Protein AF-A0A6S6SF34-F1 (afdb_monomer)

pLDDT: mean 93.4, std 6.19, range [53.84, 98.62]

Radius of gyration: 18.93 Å; Cα contacts (8 Å, |Δi|>4): 576; chains: 1; bounding box: 46×39×53 Å

Sequence (295 aa):
MIDFKTVIKAVGTGPKGNRNLSKDEVEFAMKSIMNRELSDAQIGAFLQGWRLSGESHEELKYAYEYVISRIKYSDINENSIFCGYAYDGKIRNPYLLVLASKYLKDIKISLSIDDLVPAKNGVTTKMIPKEALTNTILNDRSDFLNKVSTLAPIRRELIVRTAFNTIEKLFNPSKSKYGVVGFTHGAYKEFYTSLRVSAGFDRLVVVKGGDEGSPDISKSCKLFILDEEKDFDIVLDIKDFGIESISTRESKTKEEIISLMTNNNIDEKLIKLNASLLLIASKKYDDIKEAYNSL

Foldseek 3Di:
DDDLVVLLQQQQVDAVRHDADDLVSLLVLLVCQLVVVDDLVSVLSNQVSCVRNPPDLVSLQSNLLSQLVQFDADAADQQEEEFFDFQQADFQAAPLLLQLQQVDDRYAYEYEFAHHQDANNHQGPVNADPLSRDRYHYDYCCVGRVSVRVCRVSRVVSNDDGSCRVSRSLNDNRLHQFYEFFAEDDDCPVSVLSCCVSSNHQKYKYWYPAAPRGRQRQAFTKIWIRHPVDTDIDGDHCVVLVDDHSRDPDGDDNVVNNCCSNVVPDDVLSSLLSNLVRCCRSVVDVDSVVSSVVD

Organism: NCBI:txid352960

Mean predicted aligned error: 3.91 Å

Structure (mmCIF, N/CA/C/O backbone):
data_AF-A0A6S6SF34-F1
#
_entry.id   AF-A0A6S6SF34-F1
#
loop_
_atom_site.group_PDB
_atom_site.id
_atom_site.type_symbol
_atom_site.label_atom_id
_atom_site.label_alt_id
_atom_site.label_comp_id
_atom_site.label_asym_id
_atom_site.label_entity_id
_atom_site.label_seq_id
_atom_site.pdbx_PDB_ins_code
_atom_site.Cartn_x
_atom_site.Cartn_y
_atom_site.Cartn_z
_atom_site.occupancy
_atom_site.B_iso_or_equiv
_atom_site.auth_seq_id
_atom_site.auth_comp_id
_atom_site.auth_asym_id
_atom_site.auth_atom_id
_atom_site.pdbx_PDB_model_num
ATOM 1 N N . MET A 1 1 ? 13.444 -13.904 -29.271 1.00 75.19 1 MET A N 1
ATOM 2 C CA . MET A 1 1 ? 13.795 -13.659 -27.856 1.00 75.19 1 MET A CA 1
ATOM 3 C C . MET A 1 1 ? 13.533 -12.188 -27.584 1.00 75.19 1 MET A C 1
ATOM 5 O O . MET A 1 1 ? 13.917 -11.385 -28.425 1.00 75.19 1 MET A O 1
ATOM 9 N N . ILE A 1 2 ? 12.817 -11.848 -26.510 1.00 88.44 2 ILE A N 1
ATOM 10 C CA . ILE A 1 2 ? 12.531 -10.447 -26.160 1.00 88.44 2 ILE A CA 1
ATOM 11 C C . ILE A 1 2 ? 13.844 -9.786 -25.712 1.00 88.44 2 ILE A C 1
ATOM 13 O O . ILE A 1 2 ? 14.585 -10.375 -24.929 1.00 88.44 2 ILE A O 1
ATOM 17 N N . ASP A 1 3 ? 14.146 -8.596 -26.236 1.00 92.56 3 ASP A N 1
ATOM 18 C CA . ASP A 1 3 ? 15.331 -7.803 -25.882 1.00 92.56 3 ASP A CA 1
ATOM 19 C C . ASP A 1 3 ? 14.921 -6.586 -25.046 1.00 92.56 3 ASP A C 1
ATOM 21 O O . ASP A 1 3 ? 14.022 -5.832 -25.426 1.00 92.56 3 ASP A O 1
ATOM 25 N N . PHE A 1 4 ? 15.605 -6.340 -23.928 1.00 96.19 4 PHE A N 1
ATOM 26 C CA . PHE A 1 4 ? 15.232 -5.269 -23.004 1.00 96.19 4 PHE A CA 1
ATOM 27 C C . PHE A 1 4 ? 15.338 -3.875 -23.640 1.00 96.19 4 PHE A C 1
ATOM 29 O O . PHE A 1 4 ? 14.565 -2.981 -23.298 1.00 96.19 4 PHE A O 1
ATOM 36 N N . LYS A 1 5 ? 16.222 -3.670 -24.631 1.00 95.81 5 LYS A N 1
ATOM 37 C CA . LYS A 1 5 ? 16.283 -2.384 -25.352 1.00 95.81 5 LYS A CA 1
ATOM 38 C C . LYS A 1 5 ? 15.008 -2.120 -26.154 1.00 95.81 5 LYS A C 1
ATOM 40 O O . LYS A 1 5 ? 14.568 -0.974 -26.229 1.00 95.81 5 LYS A O 1
ATOM 45 N N . THR A 1 6 ? 14.392 -3.160 -26.721 1.00 96.00 6 THR A N 1
ATOM 46 C CA . THR A 1 6 ? 13.108 -3.029 -27.431 1.00 96.00 6 THR A CA 1
ATOM 47 C C . THR A 1 6 ? 11.964 -2.676 -26.481 1.00 96.00 6 THR A C 1
ATOM 49 O O . THR A 1 6 ? 11.128 -1.843 -26.829 1.00 96.00 6 THR A O 1
ATOM 52 N N . VAL A 1 7 ? 11.999 -3.207 -25.256 1.00 97.31 7 VAL A N 1
ATOM 53 C CA . VAL A 1 7 ? 11.041 -2.890 -24.188 1.00 97.31 7 VAL A CA 1
ATOM 54 C C . VAL A 1 7 ? 11.205 -1.445 -23.700 1.00 97.31 7 VAL A C 1
ATOM 56 O O . VAL A 1 7 ? 10.219 -0.719 -23.617 1.00 97.31 7 VAL A O 1
ATOM 59 N N . ILE A 1 8 ? 12.439 -0.968 -23.474 1.00 97.12 8 ILE A N 1
ATOM 60 C CA . ILE A 1 8 ? 12.693 0.456 -23.168 1.00 97.12 8 ILE A CA 1
ATOM 61 C C . ILE A 1 8 ? 12.172 1.345 -24.301 1.00 97.12 8 ILE A C 1
ATOM 63 O O . ILE A 1 8 ? 11.502 2.342 -24.042 1.00 97.12 8 ILE A O 1
ATOM 67 N N . LYS A 1 9 ? 12.451 0.995 -25.563 1.00 96.62 9 LYS A N 1
ATOM 68 C CA . LYS A 1 9 ? 12.007 1.782 -26.720 1.00 96.62 9 LYS A CA 1
ATOM 69 C C . LYS A 1 9 ? 10.480 1.883 -26.788 1.00 96.62 9 LYS A C 1
ATOM 71 O O . LYS A 1 9 ? 9.973 2.945 -27.136 1.00 96.62 9 LYS A O 1
ATOM 76 N N . ALA A 1 10 ? 9.753 0.828 -26.424 1.00 97.19 10 ALA A N 1
ATOM 77 C CA . ALA A 1 10 ? 8.291 0.830 -26.432 1.00 97.19 10 ALA A CA 1
ATOM 78 C C . ALA A 1 10 ? 7.679 1.889 -25.499 1.00 97.19 10 ALA A C 1
ATOM 80 O O . ALA A 1 10 ? 6.636 2.440 -25.830 1.00 97.19 10 ALA A O 1
ATOM 81 N N . VAL A 1 11 ? 8.341 2.221 -24.387 1.00 96.88 11 VAL A N 1
ATOM 82 C CA . VAL A 1 11 ? 7.826 3.181 -23.392 1.00 96.88 11 VAL A CA 1
ATOM 83 C C . VAL A 1 11 ? 8.587 4.513 -23.350 1.00 96.88 11 VAL A C 1
ATOM 85 O O . VAL A 1 11 ? 8.097 5.502 -22.812 1.00 96.88 11 VAL A O 1
ATOM 88 N N . GLY A 1 12 ? 9.794 4.561 -23.917 1.00 94.75 12 GLY A N 1
ATOM 89 C CA . GLY A 1 12 ? 10.718 5.695 -23.831 1.00 94.75 12 GLY A CA 1
ATOM 90 C C . GLY A 1 12 ? 10.921 6.483 -25.128 1.00 94.75 12 GLY A C 1
ATOM 91 O O . GLY A 1 12 ? 11.812 7.325 -25.174 1.00 94.75 12 GLY A O 1
ATOM 92 N N . THR A 1 13 ? 10.150 6.222 -26.191 1.00 94.00 13 THR A N 1
ATOM 93 C CA . THR A 1 13 ? 10.298 6.932 -27.484 1.00 94.00 13 THR A CA 1
ATOM 94 C C . THR A 1 13 ? 9.603 8.303 -27.488 1.00 94.00 13 THR A C 1
ATOM 96 O O . THR A 1 13 ? 9.983 9.192 -28.248 1.00 94.00 13 THR A O 1
ATOM 99 N N . GLY A 1 14 ? 8.601 8.498 -26.630 1.00 92.75 14 GLY A N 1
ATOM 100 C CA . GLY A 1 14 ? 7.804 9.720 -26.517 1.00 92.75 14 GLY A CA 1
ATOM 101 C C . GLY A 1 14 ? 6.377 9.555 -27.056 1.00 92.75 14 GLY A C 1
ATOM 102 O O . GLY A 1 14 ? 6.050 8.520 -27.634 1.00 92.75 14 GLY A O 1
ATOM 103 N N . PRO A 1 15 ? 5.503 10.571 -26.917 1.00 90.62 15 PRO A N 1
ATOM 104 C CA . PRO A 1 15 ? 4.051 10.407 -27.073 1.00 90.62 15 PRO A CA 1
ATOM 105 C C . PRO A 1 15 ? 3.576 9.805 -28.403 1.00 90.62 15 PRO A C 1
ATOM 107 O O . PRO A 1 15 ? 2.564 9.120 -28.432 1.00 90.62 15 PRO A O 1
ATOM 110 N N . LYS A 1 16 ? 4.297 10.044 -29.508 1.00 91.62 16 LYS A N 1
ATOM 111 C CA . LYS A 1 16 ? 3.944 9.508 -30.838 1.00 91.62 16 LYS A CA 1
ATOM 112 C C . LYS A 1 16 ? 4.463 8.091 -31.103 1.00 91.62 16 LYS A C 1
ATOM 114 O O . LYS A 1 16 ? 3.998 7.456 -32.041 1.00 91.62 16 LYS A O 1
ATOM 119 N N . GLY A 1 17 ? 5.469 7.643 -30.354 1.00 93.06 17 GLY A N 1
ATOM 120 C CA . GLY A 1 17 ? 6.137 6.355 -30.569 1.00 93.06 17 GLY A CA 1
ATOM 121 C C . GLY A 1 17 ? 5.961 5.364 -29.423 1.00 93.06 17 GLY A C 1
ATOM 122 O O . GLY A 1 17 ? 6.311 4.197 -29.583 1.00 93.06 17 GLY A O 1
ATOM 123 N N . ASN A 1 18 ? 5.440 5.819 -28.284 1.00 96.25 18 ASN A N 1
ATOM 124 C CA . ASN A 1 18 ? 5.121 4.955 -27.165 1.00 96.25 18 ASN A CA 1
ATOM 125 C C . ASN A 1 18 ? 3.966 4.014 -27.522 1.00 96.25 18 ASN A C 1
ATOM 127 O O . ASN A 1 18 ? 3.033 4.392 -28.231 1.00 96.25 18 ASN A O 1
ATOM 131 N N . ARG A 1 19 ? 4.028 2.794 -26.999 1.00 96.50 19 ARG A N 1
ATOM 132 C CA . ARG A 1 19 ? 2.962 1.796 -27.088 1.00 96.50 19 ARG A CA 1
ATOM 133 C C . ARG A 1 19 ? 2.870 1.012 -25.787 1.00 96.50 19 ARG A C 1
ATOM 135 O O . ARG A 1 19 ? 3.861 0.897 -25.069 1.00 96.50 19 ARG A O 1
ATOM 142 N N . ASN A 1 20 ? 1.717 0.395 -25.563 1.00 97.06 20 ASN A N 1
ATOM 143 C CA . ASN A 1 20 ? 1.556 -0.551 -24.469 1.00 97.06 20 ASN A CA 1
ATOM 144 C C . ASN A 1 20 ? 2.420 -1.798 -24.713 1.00 97.06 20 ASN A C 1
ATOM 146 O O . ASN A 1 20 ? 2.646 -2.236 -25.852 1.00 97.06 20 ASN A O 1
ATOM 150 N N . LEU A 1 21 ? 2.905 -2.358 -23.617 1.00 98.06 21 LEU A N 1
ATOM 151 C CA . LEU A 1 21 ? 3.618 -3.618 -23.549 1.00 98.06 21 LEU A CA 1
ATOM 152 C C . LEU A 1 21 ? 2.623 -4.781 -23.537 1.00 98.06 21 LEU A C 1
ATOM 154 O O . LEU A 1 21 ? 1.564 -4.725 -22.913 1.00 98.06 21 LEU A O 1
ATOM 158 N N . SER A 1 22 ? 2.988 -5.863 -24.213 1.00 97.88 22 SER A N 1
ATOM 159 C CA . SER A 1 22 ? 2.301 -7.148 -24.066 1.00 97.88 22 SER A CA 1
ATOM 160 C C . SER A 1 22 ? 2.586 -7.777 -22.696 1.00 97.88 22 SER A C 1
ATOM 162 O O . SER A 1 22 ? 3.560 -7.422 -22.028 1.00 97.88 22 SER A O 1
ATOM 164 N N . LYS A 1 23 ? 1.779 -8.767 -22.294 1.00 97.69 23 LYS A N 1
ATOM 165 C CA . LYS A 1 23 ? 2.009 -9.536 -21.060 1.00 97.69 23 LYS A CA 1
ATOM 166 C C . LYS A 1 23 ? 3.436 -10.092 -20.983 1.00 97.69 23 LYS A C 1
ATOM 168 O O . LYS A 1 23 ? 4.116 -9.860 -19.989 1.00 97.69 23 LYS A O 1
ATOM 173 N N . ASP A 1 24 ? 3.912 -10.735 -22.049 1.00 98.25 24 ASP A N 1
ATOM 174 C CA . ASP A 1 24 ? 5.256 -11.325 -22.095 1.00 98.25 24 ASP A CA 1
ATOM 175 C C . ASP A 1 24 ? 6.363 -10.271 -21.936 1.00 98.25 24 ASP A C 1
ATOM 177 O O . ASP A 1 24 ? 7.374 -10.525 -21.281 1.00 98.25 24 ASP A O 1
ATOM 181 N N . GLU A 1 25 ? 6.179 -9.070 -22.495 1.00 98.44 25 GLU A N 1
ATOM 182 C CA . GLU A 1 25 ? 7.127 -7.961 -22.338 1.00 98.44 25 GLU A CA 1
ATOM 183 C C . GLU A 1 25 ? 7.144 -7.414 -20.909 1.00 98.44 25 GLU A C 1
ATOM 185 O O . GLU A 1 25 ? 8.222 -7.138 -20.381 1.00 98.44 25 GLU A O 1
ATOM 190 N N . VAL A 1 26 ? 5.978 -7.288 -20.265 1.00 98.38 26 VAL A N 1
ATOM 191 C CA . VAL A 1 26 ? 5.879 -6.861 -18.862 1.00 98.38 26 VAL A CA 1
ATOM 192 C C . VAL A 1 26 ? 6.519 -7.894 -17.936 1.00 98.38 26 VAL A C 1
ATOM 194 O O . VAL A 1 26 ? 7.332 -7.532 -17.084 1.00 98.38 26 VAL A O 1
ATOM 197 N N . GLU A 1 27 ? 6.204 -9.179 -18.108 1.00 98.12 27 GLU A N 1
ATOM 198 C CA . GLU A 1 27 ? 6.781 -10.257 -17.300 1.00 98.12 27 GLU A CA 1
ATOM 199 C C . GLU A 1 27 ? 8.298 -10.356 -17.492 1.00 98.12 27 GLU A C 1
ATOM 201 O O . GLU A 1 27 ? 9.042 -10.476 -16.513 1.00 98.12 27 GLU A O 1
ATOM 206 N N . PHE A 1 28 ? 8.773 -10.239 -18.736 1.00 98.31 28 PHE A N 1
ATOM 207 C CA . PHE A 1 28 ? 10.199 -10.161 -19.041 1.00 98.31 28 PHE A CA 1
ATOM 208 C C . PHE A 1 28 ? 10.850 -8.958 -18.351 1.00 98.31 28 PHE A C 1
ATOM 210 O O . PHE A 1 28 ? 11.891 -9.109 -17.707 1.00 98.31 28 PHE A O 1
ATOM 217 N N . ALA A 1 29 ? 10.216 -7.782 -18.405 1.00 98.19 29 ALA A N 1
ATOM 218 C CA . ALA A 1 29 ? 10.752 -6.589 -17.772 1.00 98.19 29 ALA A CA 1
ATOM 219 C C . ALA A 1 29 ? 10.845 -6.733 -16.249 1.00 98.19 29 ALA A C 1
ATOM 221 O O . ALA A 1 29 ? 11.900 -6.481 -15.663 1.00 98.19 29 ALA A O 1
ATOM 222 N N . MET A 1 30 ? 9.768 -7.192 -15.607 1.00 98.19 30 MET A N 1
ATOM 223 C CA . MET A 1 30 ? 9.740 -7.422 -14.163 1.00 98.19 30 MET A CA 1
ATOM 224 C C . MET A 1 30 ? 10.775 -8.465 -13.749 1.00 98.19 30 MET A C 1
ATOM 226 O O . MET A 1 30 ? 11.491 -8.250 -12.771 1.00 98.19 30 MET A O 1
ATOM 230 N N . LYS A 1 31 ? 10.919 -9.559 -14.509 1.00 97.81 31 LYS A N 1
ATOM 231 C CA . LYS A 1 31 ? 11.951 -10.575 -14.275 1.00 97.81 31 LYS A CA 1
ATOM 232 C C . LYS A 1 31 ? 13.347 -9.968 -14.259 1.00 97.81 31 LYS A C 1
ATOM 234 O O . LYS A 1 31 ? 14.047 -10.119 -13.257 1.00 97.81 31 LYS A O 1
ATOM 239 N N . SER A 1 32 ? 13.736 -9.288 -15.334 1.00 97.94 32 SER A N 1
ATOM 240 C CA . SER A 1 32 ? 15.100 -8.785 -15.489 1.00 97.94 32 SER A CA 1
ATOM 241 C C . SER A 1 32 ? 15.428 -7.665 -14.503 1.00 97.94 32 SER A C 1
ATOM 243 O O . SER A 1 32 ? 16.541 -7.620 -13.978 1.00 97.94 32 SER A O 1
ATOM 245 N N . ILE A 1 33 ? 14.449 -6.819 -14.160 1.00 97.75 33 ILE A N 1
ATOM 246 C CA . ILE A 1 33 ? 14.601 -5.791 -13.121 1.00 97.75 33 ILE A CA 1
ATOM 247 C C . ILE A 1 33 ? 14.762 -6.437 -11.738 1.00 97.75 33 ILE A C 1
ATOM 249 O O . ILE A 1 33 ? 15.741 -6.164 -11.045 1.00 97.75 33 ILE A O 1
ATOM 253 N N . MET A 1 34 ? 13.842 -7.323 -11.336 1.00 97.00 34 MET A N 1
ATOM 254 C CA . MET A 1 34 ? 13.862 -7.978 -10.018 1.00 97.00 34 MET A CA 1
ATOM 255 C C . MET A 1 34 ? 15.093 -8.869 -9.809 1.00 97.00 34 MET A C 1
ATOM 257 O O . MET A 1 34 ? 15.539 -9.049 -8.679 1.00 97.00 34 MET A O 1
ATOM 261 N N . ASN A 1 35 ? 15.635 -9.452 -10.878 1.00 96.12 35 ASN A N 1
ATOM 262 C CA . ASN A 1 35 ? 16.848 -10.265 -10.825 1.00 96.12 35 ASN A CA 1
ATOM 263 C C . ASN A 1 35 ? 18.144 -9.443 -10.934 1.00 96.12 35 ASN A C 1
ATOM 265 O O . ASN A 1 35 ? 19.216 -10.036 -10.859 1.00 96.12 35 ASN A O 1
ATOM 269 N N . ARG A 1 36 ? 18.063 -8.113 -11.105 1.00 94.44 36 ARG A N 1
ATOM 270 C CA . ARG A 1 36 ? 19.223 -7.226 -11.318 1.00 94.44 36 ARG A CA 1
ATOM 271 C C . ARG A 1 36 ? 20.096 -7.657 -12.508 1.00 94.44 36 ARG A C 1
ATOM 273 O O . ARG A 1 36 ? 21.315 -7.552 -12.467 1.00 94.44 36 ARG A O 1
ATOM 280 N N . GLU A 1 37 ? 19.461 -8.108 -13.589 1.00 96.06 37 GLU A N 1
ATOM 281 C CA . GLU A 1 37 ? 20.129 -8.545 -14.831 1.00 96.06 37 GLU A CA 1
ATOM 282 C C . GLU A 1 37 ? 20.537 -7.367 -15.741 1.00 96.06 37 GLU A C 1
ATOM 284 O O . GLU A 1 37 ? 21.105 -7.563 -16.813 1.00 96.06 37 GLU A O 1
ATOM 289 N N . LEU A 1 38 ? 20.212 -6.136 -15.340 1.00 96.75 38 LEU A N 1
ATOM 290 C CA . LEU A 1 38 ? 20.298 -4.919 -16.146 1.00 96.75 38 LEU A CA 1
ATOM 291 C C . LEU A 1 38 ? 21.128 -3.862 -15.423 1.00 96.75 38 LEU A C 1
ATOM 293 O O . LEU A 1 38 ? 21.205 -3.866 -14.194 1.00 96.75 38 LEU A O 1
ATOM 297 N N . SER A 1 39 ? 21.684 -2.910 -16.175 1.00 96.62 39 SER A N 1
ATOM 298 C CA . SER A 1 39 ? 22.324 -1.750 -15.556 1.00 96.62 39 SER A CA 1
ATOM 299 C C . SER A 1 39 ? 21.295 -0.826 -14.903 1.00 96.62 39 SER A C 1
ATOM 301 O O . SER A 1 39 ? 20.152 -0.713 -15.357 1.00 96.62 39 SER A O 1
ATOM 303 N N . ASP A 1 40 ? 21.720 -0.094 -13.876 1.00 96.69 40 ASP A N 1
ATOM 304 C CA . ASP A 1 40 ? 20.863 0.863 -13.168 1.00 96.69 40 ASP A CA 1
ATOM 305 C C . ASP A 1 40 ? 20.320 1.945 -14.118 1.00 96.69 40 ASP A C 1
ATOM 307 O O . ASP A 1 40 ? 19.159 2.339 -14.014 1.00 96.69 40 ASP A O 1
ATOM 311 N N . ALA A 1 41 ? 21.103 2.327 -15.136 1.00 96.62 41 ALA A N 1
ATOM 312 C CA . ALA A 1 41 ? 20.665 3.223 -16.205 1.00 96.62 41 ALA A CA 1
ATOM 313 C C . ALA A 1 41 ? 19.504 2.640 -17.033 1.00 96.62 41 ALA A C 1
ATOM 315 O O . ALA A 1 41 ? 18.556 3.356 -17.351 1.00 96.62 41 ALA A O 1
ATOM 316 N N . GLN A 1 42 ? 19.538 1.345 -17.368 1.00 97.62 42 GLN A N 1
ATOM 317 C CA . GLN A 1 42 ? 18.451 0.686 -18.101 1.00 97.62 42 GLN A CA 1
ATOM 318 C C . GLN A 1 42 ? 17.192 0.539 -17.245 1.00 97.62 42 GLN A C 1
ATOM 320 O O . GLN A 1 42 ? 16.091 0.780 -17.740 1.00 97.62 42 GLN A O 1
ATOM 325 N N . ILE A 1 43 ? 17.349 0.177 -15.968 1.00 97.81 43 ILE A N 1
ATOM 326 C CA . ILE A 1 43 ? 16.234 0.071 -15.018 1.00 97.81 43 ILE A CA 1
ATOM 327 C C . ILE A 1 43 ? 15.578 1.443 -14.844 1.00 97.81 43 ILE A C 1
ATOM 329 O O . ILE A 1 43 ? 14.363 1.566 -14.992 1.00 97.81 43 ILE A O 1
ATOM 333 N N . GLY A 1 44 ? 16.374 2.485 -14.592 1.00 96.19 44 GLY A N 1
ATOM 334 C CA . GLY A 1 44 ? 15.888 3.855 -14.462 1.00 96.19 44 GLY A CA 1
ATOM 335 C C . GLY A 1 44 ? 15.177 4.350 -15.723 1.00 96.19 44 GLY A C 1
ATOM 336 O O . GLY A 1 44 ? 14.061 4.862 -15.629 1.00 96.19 44 GLY A O 1
ATOM 337 N N . ALA A 1 45 ? 15.771 4.128 -16.902 1.00 97.00 45 ALA A N 1
ATOM 338 C CA . ALA A 1 45 ? 15.177 4.502 -18.184 1.00 97.00 45 ALA A CA 1
ATOM 339 C C . ALA A 1 45 ? 13.829 3.810 -18.425 1.00 97.00 45 ALA A C 1
ATOM 341 O O . ALA A 1 45 ? 12.871 4.466 -18.829 1.00 97.00 45 ALA A O 1
ATOM 342 N N . PHE A 1 46 ? 13.729 2.507 -18.140 1.00 98.06 46 PHE A N 1
ATOM 343 C CA . PHE A 1 46 ? 12.471 1.777 -18.270 1.00 98.06 46 PHE A CA 1
ATOM 344 C C . PHE A 1 46 ? 11.411 2.292 -17.294 1.00 98.06 46 PHE A C 1
ATOM 346 O O . PHE A 1 46 ? 10.307 2.620 -17.716 1.00 98.06 46 PHE A O 1
ATOM 353 N N . LEU A 1 47 ? 11.736 2.397 -16.001 1.00 96.69 47 LEU A N 1
ATOM 354 C CA . LEU A 1 47 ? 10.766 2.790 -14.976 1.00 96.69 47 LEU A CA 1
ATOM 355 C C . LEU A 1 47 ? 10.211 4.200 -15.210 1.00 96.69 47 LEU A C 1
ATOM 357 O O . LEU A 1 47 ? 9.018 4.423 -15.013 1.00 96.69 47 LEU A O 1
ATOM 361 N N . GLN A 1 48 ? 11.057 5.138 -15.645 1.00 95.38 48 GLN A N 1
ATOM 362 C CA . GLN A 1 48 ? 10.621 6.494 -15.981 1.00 95.38 48 GLN A CA 1
ATOM 363 C C . GLN A 1 48 ? 9.890 6.554 -17.319 1.00 95.38 48 GLN A C 1
ATOM 365 O O . GLN A 1 48 ? 8.845 7.194 -17.402 1.00 95.38 48 GLN A O 1
ATOM 370 N N . GLY A 1 49 ? 10.390 5.864 -18.347 1.00 96.31 49 GLY A N 1
ATOM 371 C CA . GLY A 1 49 ? 9.720 5.782 -19.643 1.00 96.31 49 GLY A CA 1
ATOM 372 C C . GLY A 1 49 ? 8.307 5.223 -19.501 1.00 96.31 49 GLY A C 1
ATOM 373 O O . GLY A 1 49 ? 7.349 5.860 -19.926 1.00 96.31 49 GLY A O 1
ATOM 374 N N . TRP A 1 50 ? 8.160 4.096 -18.803 1.00 96.75 50 TRP A N 1
ATOM 375 C CA . TRP A 1 50 ? 6.866 3.460 -18.561 1.00 96.75 50 TRP A CA 1
ATOM 376 C C . TRP A 1 50 ? 5.917 4.384 -17.797 1.00 96.75 50 TRP A C 1
ATOM 378 O O . TRP A 1 50 ? 4.795 4.626 -18.245 1.00 96.75 50 TRP A O 1
ATOM 388 N N . ARG A 1 51 ? 6.407 5.036 -16.737 1.00 93.69 51 ARG A N 1
ATOM 389 C CA . ARG A 1 51 ? 5.622 6.011 -15.975 1.00 93.69 51 ARG A CA 1
ATOM 390 C C . ARG A 1 51 ? 5.121 7.185 -16.815 1.00 93.69 51 ARG A C 1
ATOM 392 O O . ARG A 1 51 ? 3.964 7.581 -16.695 1.00 93.69 51 ARG A O 1
ATOM 399 N N . LEU A 1 52 ? 5.994 7.762 -17.637 1.00 93.62 52 LEU A N 1
ATOM 400 C CA . LEU A 1 52 ? 5.673 8.915 -18.480 1.00 93.62 52 LEU A CA 1
ATOM 401 C C . LEU A 1 52 ? 4.826 8.534 -19.696 1.00 93.62 52 LEU A C 1
ATOM 403 O O . LEU A 1 52 ? 4.071 9.368 -20.190 1.00 93.62 52 LEU A O 1
ATOM 407 N N . SER A 1 53 ? 4.927 7.288 -20.164 1.00 93.81 53 SER A N 1
ATOM 408 C CA . SER A 1 53 ? 4.066 6.755 -21.221 1.00 93.81 53 SER A CA 1
ATOM 409 C C . SER A 1 53 ? 2.606 6.619 -20.786 1.00 93.81 53 SER A C 1
ATOM 411 O O . SER A 1 53 ? 1.721 6.719 -21.631 1.00 93.81 53 SER A O 1
ATOM 413 N N . GLY A 1 54 ? 2.368 6.486 -19.476 1.00 91.50 54 GLY A N 1
ATOM 414 C CA . GLY A 1 54 ? 1.058 6.234 -18.891 1.00 91.50 54 GLY A CA 1
ATOM 415 C C . GLY A 1 54 ? 0.772 4.740 -18.856 1.00 91.50 54 GLY A C 1
ATOM 416 O O . GLY A 1 54 ? 0.232 4.195 -19.812 1.00 91.50 54 GLY A O 1
ATOM 417 N N . GLU A 1 55 ? 1.132 4.088 -17.748 1.00 92.31 55 GLU A N 1
ATOM 418 C CA . GLU A 1 55 ? 0.922 2.649 -17.586 1.00 92.31 55 GLU A CA 1
ATOM 419 C C . GLU A 1 55 ? -0.571 2.299 -17.713 1.00 92.31 55 GLU A C 1
ATOM 421 O O . GLU A 1 55 ? -1.418 2.877 -17.023 1.00 92.31 55 GLU A O 1
ATOM 426 N N . SER A 1 56 ? -0.908 1.340 -18.573 1.00 92.62 56 SER A N 1
ATOM 427 C CA . SER A 1 56 ? -2.282 0.853 -18.706 1.00 92.62 56 SER A CA 1
ATOM 428 C C . SER A 1 56 ? -2.680 -0.058 -17.537 1.00 92.62 56 SER A C 1
ATOM 430 O O . SER A 1 56 ? -1.838 -0.660 -16.864 1.00 92.62 56 SER A O 1
ATOM 432 N N . HIS A 1 57 ? -3.990 -0.204 -17.301 1.00 91.06 57 HIS A N 1
ATOM 433 C CA . HIS A 1 57 ? -4.507 -1.117 -16.274 1.00 91.06 57 HIS A CA 1
ATOM 434 C C . HIS A 1 57 ? -4.063 -2.571 -16.506 1.00 91.06 57 HIS A C 1
ATOM 436 O O . HIS A 1 57 ? -3.779 -3.277 -15.539 1.00 91.06 57 HIS A O 1
ATOM 442 N N . GLU A 1 58 ? -3.969 -3.006 -17.766 1.00 93.12 58 GLU A N 1
ATOM 443 C CA . GLU A 1 58 ? -3.518 -4.354 -18.125 1.00 93.12 58 GLU A CA 1
ATOM 444 C C . GLU A 1 58 ? -2.039 -4.560 -17.799 1.00 93.12 58 GLU A C 1
ATOM 446 O O . GLU A 1 58 ? -1.700 -5.528 -17.123 1.00 93.12 58 GLU A O 1
ATOM 451 N N . GLU A 1 59 ? -1.160 -3.631 -18.187 1.00 95.88 59 GLU A N 1
ATOM 452 C CA . GLU A 1 59 ? 0.271 -3.766 -17.897 1.00 95.88 59 GLU A CA 1
ATOM 453 C C . GLU A 1 59 ? 0.549 -3.731 -16.389 1.00 95.88 59 GLU A C 1
ATOM 455 O O . GLU A 1 59 ? 1.348 -4.524 -15.888 1.00 95.88 59 GLU A O 1
ATOM 460 N N . LEU A 1 60 ? -0.137 -2.858 -15.639 1.00 94.12 60 LEU A N 1
ATOM 461 C CA . LEU A 1 60 ? -0.047 -2.839 -14.177 1.00 94.12 60 LEU A CA 1
ATOM 462 C C . LEU A 1 60 ? -0.541 -4.154 -13.566 1.00 94.12 60 LEU A C 1
ATOM 464 O O . LEU A 1 60 ? 0.059 -4.639 -12.605 1.00 94.12 60 LEU A O 1
ATOM 468 N N . LYS A 1 61 ? -1.599 -4.752 -14.127 1.00 94.25 61 LYS A N 1
ATOM 469 C CA . LYS A 1 61 ? -2.101 -6.057 -13.693 1.00 94.25 61 LYS A CA 1
ATOM 470 C C . LYS A 1 61 ? -1.105 -7.178 -13.972 1.00 94.25 61 LYS A C 1
ATOM 472 O O . LYS A 1 61 ? -0.814 -7.946 -13.060 1.00 94.25 61 LYS A O 1
ATOM 477 N N . TYR A 1 62 ? -0.531 -7.241 -15.171 1.00 96.81 62 TYR A N 1
ATOM 478 C CA . TYR A 1 62 ? 0.487 -8.240 -15.508 1.00 96.81 62 TYR A CA 1
ATOM 479 C C . TYR A 1 62 ? 1.724 -8.106 -14.618 1.00 96.81 62 TYR A C 1
ATOM 481 O O . TYR A 1 62 ? 2.228 -9.104 -14.106 1.00 96.81 62 TYR A O 1
ATOM 489 N N . ALA A 1 63 ? 2.176 -6.875 -14.362 1.00 97.12 63 ALA A N 1
ATOM 490 C CA . ALA A 1 63 ? 3.285 -6.626 -13.450 1.00 97.12 63 ALA A CA 1
ATOM 491 C C . ALA A 1 63 ? 2.946 -7.059 -12.020 1.00 97.12 63 ALA A C 1
ATOM 493 O O . ALA A 1 63 ? 3.756 -7.724 -11.377 1.00 97.12 63 ALA A O 1
ATOM 494 N N . TYR A 1 64 ? 1.747 -6.726 -11.533 1.00 95.88 64 TYR A N 1
ATOM 495 C CA . TYR A 1 64 ? 1.279 -7.154 -10.220 1.00 95.88 64 TYR A CA 1
ATOM 496 C C . TYR A 1 64 ? 1.279 -8.681 -10.099 1.00 95.88 64 TYR A C 1
ATOM 498 O O . TYR A 1 64 ? 1.980 -9.203 -9.236 1.00 95.88 64 TYR A O 1
ATOM 506 N N . GLU A 1 65 ? 0.576 -9.393 -10.985 1.00 95.94 65 GLU A N 1
ATOM 507 C CA . GLU A 1 65 ? 0.458 -10.862 -10.986 1.00 95.94 65 GLU A CA 1
ATOM 508 C C . GLU A 1 65 ? 1.825 -11.555 -11.074 1.00 95.94 65 GLU A C 1
ATOM 510 O O . GLU A 1 65 ? 2.111 -12.514 -10.343 1.00 95.94 65 GLU A O 1
ATOM 515 N N . TYR A 1 66 ? 2.713 -11.026 -11.918 1.00 97.56 66 TYR A N 1
ATOM 516 C CA . TYR A 1 66 ? 4.083 -11.506 -12.003 1.00 97.56 66 TYR A CA 1
ATOM 517 C C . TYR A 1 66 ? 4.821 -11.335 -10.676 1.00 97.56 66 TYR A C 1
ATOM 519 O O . TYR A 1 66 ? 5.474 -12.267 -10.219 1.00 97.56 66 TYR A O 1
ATOM 527 N N . VAL A 1 67 ? 4.731 -10.168 -10.037 1.00 96.81 67 VAL A N 1
ATOM 528 C CA . VAL A 1 67 ? 5.452 -9.891 -8.790 1.00 96.81 67 VAL A CA 1
ATOM 529 C C . VAL A 1 67 ? 4.891 -10.714 -7.628 1.00 96.81 67 VAL A C 1
ATOM 531 O O . VAL A 1 67 ? 5.667 -11.354 -6.914 1.00 96.81 67 VAL A O 1
ATOM 534 N N . ILE A 1 68 ? 3.565 -10.756 -7.451 1.00 94.81 68 ILE A N 1
ATOM 535 C CA . ILE A 1 68 ? 2.947 -11.442 -6.306 1.00 94.81 68 ILE A CA 1
ATOM 536 C C . ILE A 1 68 ? 3.134 -12.957 -6.338 1.00 94.81 68 ILE A C 1
ATOM 538 O O . ILE A 1 68 ? 3.271 -13.572 -5.286 1.00 94.81 68 ILE A O 1
ATOM 542 N N . SER A 1 69 ? 3.257 -13.564 -7.521 1.00 95.19 69 SER A N 1
ATOM 543 C CA . SER A 1 69 ? 3.565 -14.996 -7.646 1.00 95.19 69 SER A CA 1
ATOM 544 C C . SER A 1 69 ? 4.980 -15.371 -7.173 1.00 95.19 69 SER A C 1
ATOM 546 O O . SER A 1 69 ? 5.314 -16.553 -7.128 1.00 95.19 69 SER A O 1
ATOM 548 N N . ARG A 1 70 ? 5.821 -14.391 -6.800 1.00 96.19 70 ARG A N 1
ATOM 549 C CA . ARG A 1 70 ? 7.121 -14.603 -6.135 1.00 96.19 70 ARG A CA 1
ATOM 550 C C . ARG A 1 70 ? 7.108 -14.283 -4.635 1.00 96.19 70 ARG A C 1
ATOM 552 O O . ARG A 1 70 ? 8.166 -14.382 -4.013 1.00 96.19 70 ARG A O 1
ATOM 559 N N . ILE A 1 71 ? 5.969 -13.893 -4.056 1.00 94.75 71 ILE A N 1
ATOM 560 C CA . ILE A 1 71 ? 5.864 -13.678 -2.607 1.00 94.75 71 ILE A CA 1
ATOM 561 C C . ILE A 1 71 ? 6.114 -15.004 -1.886 1.00 94.75 71 ILE A C 1
ATOM 563 O O . ILE A 1 71 ? 5.519 -16.033 -2.206 1.00 94.75 71 ILE A O 1
ATOM 567 N N . LYS A 1 72 ? 6.999 -14.970 -0.892 1.00 93.75 72 LYS A N 1
ATOM 568 C CA . LYS A 1 72 ? 7.211 -16.072 0.044 1.00 93.75 72 LYS A CA 1
ATOM 569 C C . LYS A 1 72 ? 6.307 -15.873 1.251 1.00 93.75 72 LYS A C 1
ATOM 571 O O . LYS A 1 72 ? 6.469 -14.913 1.993 1.00 93.75 72 LYS A O 1
ATOM 576 N N . TYR A 1 73 ? 5.371 -16.787 1.444 1.00 89.81 73 TYR A N 1
ATOM 577 C CA . TYR A 1 73 ? 4.448 -16.744 2.572 1.00 89.81 73 TYR A CA 1
ATOM 578 C C . TYR A 1 73 ? 5.066 -17.4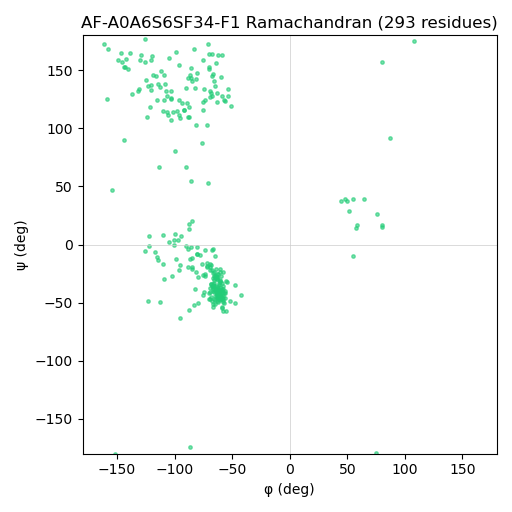57 3.781 1.00 89.81 73 TYR A C 1
ATOM 580 O O . TYR A 1 73 ? 5.348 -18.652 3.691 1.00 89.81 73 TYR A O 1
ATOM 588 N N . SER A 1 74 ? 5.273 -16.738 4.886 1.00 78.69 74 SER A N 1
ATOM 589 C CA . SER A 1 74 ? 5.741 -17.293 6.169 1.00 78.69 74 SER A CA 1
ATOM 590 C C . SER A 1 74 ? 4.664 -17.209 7.251 1.00 78.69 74 SER A C 1
ATOM 592 O O . SER A 1 74 ? 4.329 -18.220 7.860 1.00 78.69 74 SER A O 1
ATOM 594 N N . ASP A 1 75 ? 4.064 -16.031 7.425 1.00 76.81 75 ASP A N 1
ATOM 595 C CA . ASP A 1 75 ? 3.156 -15.712 8.532 1.00 76.81 75 ASP A CA 1
ATOM 596 C C . ASP A 1 75 ? 1.730 -15.467 8.025 1.00 76.81 75 ASP A C 1
ATOM 598 O O . ASP A 1 75 ? 1.194 -1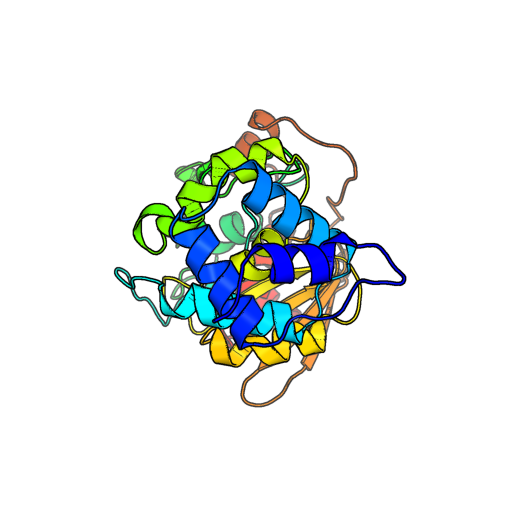4.353 8.043 1.00 76.81 75 ASP A O 1
ATOM 602 N N . ILE A 1 76 ? 1.116 -16.538 7.513 1.00 89.12 76 ILE A N 1
ATOM 603 C CA . ILE A 1 76 ? -0.253 -16.504 6.991 1.00 89.12 76 ILE A CA 1
ATOM 604 C C . ILE A 1 76 ? -1.240 -16.255 8.137 1.00 89.12 76 ILE A C 1
ATOM 606 O O . ILE A 1 76 ? -1.267 -16.977 9.133 1.00 89.12 76 ILE A O 1
ATOM 610 N N . ASN A 1 77 ? -2.101 -15.258 7.957 1.00 89.25 77 ASN A N 1
ATOM 611 C CA . ASN A 1 77 ? -3.248 -14.996 8.810 1.00 89.25 77 ASN A CA 1
ATOM 612 C C . ASN A 1 77 ? -4.406 -14.495 7.947 1.00 89.25 77 ASN A C 1
ATOM 614 O O . ASN A 1 77 ? -4.570 -13.296 7.726 1.00 89.25 77 ASN A O 1
ATOM 618 N N . GLU A 1 78 ? -5.216 -15.426 7.456 1.00 88.56 78 GLU A N 1
ATOM 619 C CA . GLU A 1 78 ? -6.335 -15.102 6.570 1.00 88.56 78 GLU A CA 1
ATOM 620 C C . GLU A 1 78 ? -7.410 -14.254 7.268 1.00 88.56 78 GLU A C 1
ATOM 622 O O . GLU A 1 78 ? -8.047 -13.418 6.626 1.00 88.56 78 GLU A O 1
ATOM 627 N N . ASN A 1 79 ? -7.549 -14.394 8.594 1.00 91.25 79 ASN A N 1
ATOM 628 C CA . ASN A 1 79 ? -8.414 -13.566 9.437 1.00 91.25 79 ASN A CA 1
ATOM 629 C C . ASN A 1 79 ? -7.695 -12.277 9.881 1.00 91.25 79 ASN A C 1
ATOM 631 O O . ASN A 1 79 ? -7.554 -11.976 11.069 1.00 91.25 79 ASN A O 1
ATOM 635 N N . SER A 1 80 ? -7.202 -11.524 8.900 1.00 96.38 80 SER A N 1
ATOM 636 C CA . SER A 1 80 ? -6.614 -10.198 9.086 1.00 96.38 80 SER A CA 1
ATOM 637 C C . SER A 1 80 ? -7.065 -9.244 7.981 1.00 96.38 80 SER A C 1
ATOM 639 O O . SER A 1 80 ? -7.597 -9.669 6.954 1.00 96.38 80 SER A O 1
ATOM 641 N N . ILE A 1 81 ? -6.867 -7.944 8.203 1.00 98.12 81 ILE A N 1
ATOM 642 C CA . ILE A 1 81 ? -7.152 -6.889 7.224 1.00 98.12 81 ILE A CA 1
ATOM 643 C C . ILE A 1 81 ? -5.826 -6.312 6.749 1.00 98.12 81 ILE A C 1
ATOM 645 O O . ILE A 1 81 ? -5.098 -5.699 7.526 1.00 98.12 81 ILE A O 1
ATOM 649 N N . PHE A 1 82 ? -5.503 -6.482 5.476 1.00 97.88 82 PHE A N 1
ATOM 650 C CA . PHE A 1 82 ? -4.311 -5.888 4.893 1.00 97.88 82 PHE A CA 1
ATOM 651 C C . PHE A 1 82 ? -4.506 -4.383 4.666 1.00 97.88 82 PHE A C 1
ATOM 653 O O . PHE A 1 82 ? -5.414 -3.974 3.941 1.00 97.88 82 PHE A O 1
ATOM 660 N N . CYS A 1 83 ? -3.640 -3.548 5.241 1.00 97.44 83 CYS A N 1
ATOM 661 C CA . CYS A 1 83 ? -3.666 -2.102 5.013 1.00 97.44 83 CYS A CA 1
ATOM 662 C C . CYS A 1 83 ? -2.549 -1.700 4.044 1.00 97.44 83 CYS A C 1
ATOM 664 O O . CYS A 1 83 ? -1.365 -1.683 4.392 1.00 97.44 83 CYS A O 1
ATOM 666 N N . GLY A 1 84 ? -2.933 -1.354 2.815 1.00 95.06 84 GLY A N 1
ATOM 667 C CA . GLY A 1 84 ? -2.004 -1.042 1.737 1.00 95.06 84 GLY A CA 1
ATOM 668 C C . GLY A 1 84 ? -1.459 0.380 1.799 1.00 95.06 84 GLY A C 1
ATOM 669 O O . GLY A 1 84 ? -2.111 1.340 1.373 1.00 95.06 84 GLY A O 1
ATOM 670 N N . TYR A 1 85 ? -0.216 0.499 2.256 1.00 93.88 85 TYR A N 1
ATOM 671 C CA . TYR A 1 85 ? 0.557 1.738 2.256 1.00 93.88 85 TYR A CA 1
ATOM 672 C C . TYR A 1 85 ? 1.695 1.677 1.237 1.00 93.88 85 TYR A C 1
ATOM 674 O O . TYR A 1 85 ? 2.279 0.626 0.997 1.00 93.88 85 TYR A O 1
ATOM 682 N N . ALA A 1 86 ? 2.011 2.823 0.634 1.00 87.12 86 ALA A N 1
ATOM 683 C CA . ALA A 1 86 ? 3.228 2.965 -0.157 1.00 87.12 86 ALA A CA 1
ATOM 684 C C . ALA A 1 86 ? 4.397 3.346 0.759 1.00 87.12 86 ALA A C 1
ATOM 686 O O . ALA A 1 86 ? 4.220 4.010 1.781 1.00 87.12 86 ALA A O 1
ATOM 687 N N . TYR A 1 87 ? 5.606 2.964 0.363 1.00 90.88 87 TYR A N 1
ATOM 688 C CA . TYR A 1 87 ? 6.810 3.195 1.164 1.00 90.88 87 TYR A CA 1
ATOM 689 C C . TYR A 1 87 ? 7.465 4.561 0.895 1.00 90.88 87 TYR A C 1
ATOM 691 O O . TYR A 1 87 ? 8.627 4.761 1.239 1.00 90.88 87 TYR A O 1
ATOM 699 N N . ASP A 1 88 ? 6.738 5.511 0.293 1.00 87.88 88 ASP A N 1
ATOM 700 C CA . ASP A 1 88 ? 7.166 6.915 0.194 1.00 87.88 88 ASP A CA 1
ATOM 701 C C . ASP A 1 88 ? 6.999 7.685 1.504 1.00 87.88 88 ASP A C 1
ATOM 703 O O . ASP A 1 88 ? 7.639 8.724 1.701 1.00 87.88 88 ASP A O 1
ATOM 707 N N . GLY A 1 89 ? 6.199 7.119 2.407 1.00 91.69 89 GLY A N 1
ATOM 708 C CA . GLY A 1 89 ? 5.968 7.608 3.752 1.00 91.69 89 GLY A CA 1
ATOM 709 C C . GLY A 1 89 ? 4.969 8.759 3.805 1.00 91.69 89 GLY A C 1
ATOM 710 O O . GLY A 1 89 ? 4.735 9.477 2.827 1.00 91.69 89 GLY A O 1
ATOM 711 N N . LYS A 1 90 ? 4.370 8.933 4.981 1.00 93.62 90 LYS A N 1
ATOM 712 C CA . LYS A 1 90 ? 3.465 10.048 5.268 1.00 93.62 90 LYS A CA 1
ATOM 713 C C . LYS A 1 90 ? 4.265 11.268 5.709 1.00 93.62 90 LYS A C 1
ATOM 715 O O . LYS A 1 90 ? 5.256 11.127 6.429 1.00 93.62 90 LYS A O 1
ATOM 720 N N . ILE A 1 91 ? 3.840 12.448 5.261 1.00 95.19 91 ILE A N 1
ATOM 721 C CA . ILE A 1 91 ? 4.460 13.735 5.616 1.00 95.19 91 ILE A CA 1
ATOM 722 C C . ILE A 1 91 ? 3.478 14.706 6.266 1.00 95.19 91 ILE A C 1
ATOM 724 O O . ILE A 1 91 ? 3.883 15.806 6.602 1.00 95.19 91 ILE A O 1
ATOM 728 N N . ARG A 1 92 ? 2.197 14.364 6.429 1.00 94.88 92 ARG A N 1
ATOM 729 C CA . ARG A 1 92 ? 1.182 15.307 6.925 1.00 94.88 92 ARG A CA 1
ATOM 730 C C . ARG A 1 92 ? 0.462 14.812 8.162 1.00 94.88 92 ARG A C 1
ATOM 732 O O . ARG A 1 92 ? 0.339 15.568 9.122 1.00 94.88 92 ARG A O 1
ATOM 739 N N . ASN A 1 93 ? -0.013 13.573 8.135 1.00 95.38 93 ASN A N 1
ATOM 740 C CA . ASN A 1 93 ? -0.811 12.977 9.205 1.00 95.38 93 ASN A CA 1
ATOM 741 C C . ASN A 1 93 ? -0.247 11.602 9.601 1.00 95.38 93 ASN A C 1
ATOM 743 O O . ASN A 1 93 ? 0.474 10.991 8.807 1.00 95.38 93 ASN A O 1
ATOM 747 N N . PRO A 1 94 ? -0.547 11.105 10.814 1.00 95.81 94 PRO A N 1
ATOM 748 C CA . PRO A 1 94 ? -0.133 9.772 11.243 1.00 95.81 94 PRO A CA 1
ATOM 749 C C . PRO A 1 94 ? -0.905 8.663 10.510 1.00 95.81 94 PRO A C 1
ATOM 751 O O . PRO A 1 94 ? -1.860 8.916 9.773 1.00 95.81 94 PRO A O 1
ATOM 754 N N . TYR A 1 95 ? -0.492 7.415 10.725 1.00 97.06 95 TYR A N 1
ATOM 755 C CA . TYR A 1 95 ? -1.175 6.224 10.215 1.00 97.06 95 TYR A CA 1
ATOM 756 C C . TYR A 1 95 ? -2.436 5.930 11.049 1.00 97.06 95 TYR A C 1
ATOM 758 O O . TYR A 1 95 ? -2.393 5.187 12.030 1.00 97.06 95 TYR A O 1
ATOM 766 N N . LEU A 1 96 ? -3.567 6.538 10.682 1.00 97.62 96 LEU A N 1
ATOM 767 C CA . LEU A 1 96 ? -4.817 6.475 11.447 1.00 97.62 96 LEU A CA 1
ATOM 768 C C . LEU A 1 96 ? -5.396 5.059 11.533 1.00 97.62 96 LEU A C 1
ATOM 770 O O . LEU A 1 96 ? -5.906 4.702 12.589 1.00 97.62 96 LEU A O 1
ATOM 774 N N . LEU A 1 97 ? -5.281 4.228 10.489 1.00 97.94 97 LEU A N 1
ATOM 775 C CA . LEU A 1 97 ? -5.725 2.826 10.570 1.00 97.94 97 LEU A CA 1
ATOM 776 C C . LEU A 1 97 ? -4.900 2.003 11.563 1.00 97.94 97 LEU A C 1
ATOM 778 O O . LEU A 1 97 ? -5.417 1.074 12.180 1.00 97.94 97 LEU A O 1
ATOM 782 N N . VAL A 1 98 ? -3.623 2.351 11.735 1.00 97.44 98 VAL A N 1
ATOM 783 C CA . VAL A 1 98 ? -2.752 1.686 12.708 1.00 97.44 98 VAL A CA 1
ATOM 784 C C . VAL A 1 98 ? -3.176 2.059 14.119 1.00 97.44 98 VAL A C 1
ATOM 786 O O . VAL A 1 98 ? -3.410 1.169 14.927 1.00 97.44 98 VAL A O 1
ATOM 789 N N . LEU A 1 99 ? -3.412 3.343 14.391 1.00 97.25 99 LEU A N 1
ATOM 790 C CA . LEU A 1 99 ? -3.970 3.788 15.674 1.00 97.25 99 LEU A CA 1
ATOM 791 C C . LEU A 1 99 ? -5.370 3.211 15.938 1.00 97.25 99 LEU A C 1
ATOM 793 O O . LEU A 1 99 ? -5.709 2.888 17.074 1.00 97.25 99 LEU A O 1
ATOM 797 N N . ALA A 1 100 ? -6.178 3.052 14.891 1.00 97.69 100 ALA A N 1
ATOM 798 C CA . ALA A 1 100 ? -7.523 2.494 14.964 1.00 97.69 100 ALA A CA 1
ATOM 799 C C . ALA A 1 100 ? -7.555 0.993 15.285 1.00 97.69 100 ALA A C 1
ATOM 801 O O . ALA A 1 100 ? -8.553 0.501 15.808 1.00 97.69 100 ALA A O 1
ATOM 802 N N . SER A 1 101 ? -6.469 0.263 15.026 1.00 96.88 101 SER A N 1
ATOM 803 C CA . SER A 1 101 ? -6.379 -1.181 15.284 1.00 96.88 101 SER A CA 1
ATOM 804 C C . SER A 1 101 ? -6.638 -1.566 16.750 1.00 96.88 101 SER A C 1
ATOM 806 O O . SER A 1 101 ? -7.073 -2.688 17.020 1.00 96.88 101 SER A O 1
ATOM 808 N N . LYS A 1 102 ? -6.438 -0.638 17.700 1.00 95.50 102 LYS A N 1
ATOM 809 C CA . LYS A 1 102 ? -6.721 -0.834 19.134 1.00 95.50 102 LYS A CA 1
ATOM 810 C C . LYS A 1 102 ? -8.193 -1.150 19.421 1.00 95.50 102 LYS A C 1
ATOM 812 O O . LYS A 1 102 ? -8.501 -1.757 20.440 1.00 95.50 102 LYS A O 1
ATOM 817 N N . TYR A 1 103 ? -9.090 -0.758 18.516 1.00 96.88 103 TYR A N 1
ATOM 818 C CA . TYR A 1 103 ? -10.528 -1.014 18.604 1.00 96.88 103 TYR A CA 1
ATOM 819 C C . TYR A 1 103 ? -10.949 -2.382 18.066 1.00 96.88 103 TYR A C 1
ATOM 821 O O . TYR A 1 103 ? -12.086 -2.810 18.268 1.00 96.88 103 TYR A O 1
ATOM 829 N N . LEU A 1 104 ? -10.052 -3.086 17.377 1.00 95.00 104 LEU A N 1
ATOM 830 C CA . LEU A 1 104 ? -10.336 -4.412 16.848 1.00 95.00 104 LEU A CA 1
ATOM 831 C C . LEU A 1 104 ? -10.150 -5.461 17.950 1.00 95.00 104 LEU A C 1
ATOM 833 O O . LEU A 1 104 ? -9.166 -5.433 18.682 1.00 95.00 104 LEU A O 1
ATOM 837 N N . LYS A 1 105 ? -11.097 -6.396 18.073 1.00 88.00 105 LYS A N 1
ATOM 838 C CA . LYS A 1 105 ? -11.032 -7.487 19.064 1.00 88.00 105 LYS A CA 1
ATOM 839 C C . LYS A 1 105 ? -10.448 -8.765 18.458 1.00 88.00 105 LYS A C 1
ATOM 841 O O . LYS A 1 105 ? -9.370 -9.198 18.842 1.00 88.00 105 LYS A O 1
ATOM 846 N N . ASP A 1 106 ? -11.137 -9.324 17.462 1.00 88.62 106 ASP A N 1
ATOM 847 C CA . ASP A 1 106 ? -10.836 -10.669 16.928 1.00 88.62 106 ASP A CA 1
ATOM 848 C C . ASP A 1 106 ? -10.041 -10.660 15.618 1.00 88.62 106 ASP A C 1
ATOM 850 O O . ASP A 1 106 ? -9.777 -11.714 15.042 1.00 88.62 106 ASP A O 1
ATOM 854 N N . ILE A 1 107 ? -9.719 -9.475 15.101 1.00 94.00 107 ILE A N 1
ATOM 855 C CA . ILE A 1 107 ? -9.066 -9.316 13.807 1.00 94.00 107 ILE A CA 1
ATOM 856 C C . ILE A 1 107 ? -7.877 -8.376 13.936 1.00 94.00 107 ILE A C 1
ATOM 858 O O . ILE A 1 107 ? -7.962 -7.325 14.568 1.00 94.00 107 ILE A O 1
ATOM 862 N N . LYS A 1 108 ? -6.754 -8.781 13.347 1.00 96.25 108 LYS A N 1
ATOM 863 C CA . LYS A 1 108 ? -5.538 -7.971 13.292 1.00 96.25 108 LYS A CA 1
ATOM 864 C C . LYS A 1 108 ? -5.464 -7.229 11.967 1.00 96.25 108 LYS A C 1
ATOM 866 O O . LYS A 1 108 ? -5.994 -7.706 10.963 1.00 96.25 108 LYS A O 1
ATOM 871 N N . ILE A 1 109 ? -4.756 -6.108 11.939 1.00 97.75 109 ILE A N 1
ATOM 872 C CA . ILE A 1 109 ? -4.315 -5.526 10.670 1.00 97.75 109 ILE A CA 1
ATOM 873 C C . ILE A 1 109 ? -2.981 -6.146 10.245 1.00 97.75 109 ILE A C 1
ATOM 875 O O . ILE A 1 109 ? -2.149 -6.478 11.088 1.00 97.75 109 ILE A O 1
ATOM 879 N N . SER A 1 110 ? -2.771 -6.302 8.943 1.00 97.00 110 SER A N 1
ATOM 880 C CA . SER A 1 110 ? -1.504 -6.720 8.348 1.00 97.00 110 SER A CA 1
ATOM 881 C C . SER A 1 110 ? -0.882 -5.537 7.616 1.00 97.00 110 SER A C 1
ATOM 883 O O . SER A 1 110 ? -1.514 -4.923 6.753 1.00 97.00 110 SER A O 1
ATOM 885 N N . LEU A 1 111 ? 0.355 -5.202 7.980 1.00 96.00 111 LEU A N 1
ATOM 886 C CA . LEU A 1 111 ? 1.141 -4.153 7.346 1.00 96.00 111 LEU A CA 1
ATOM 887 C C . LEU A 1 111 ? 2.344 -4.770 6.655 1.00 96.00 111 LEU A C 1
ATOM 889 O O . LEU A 1 111 ? 3.042 -5.613 7.222 1.00 96.00 111 LEU A O 1
ATOM 893 N N . SER A 1 112 ? 2.633 -4.277 5.455 1.00 94.94 112 SER A N 1
ATOM 894 C CA . SER A 1 112 ? 3.957 -4.449 4.882 1.00 94.94 112 SER A CA 1
ATOM 895 C C . SER A 1 112 ? 4.855 -3.280 5.275 1.00 94.94 112 SER A C 1
ATOM 897 O O . SER A 1 112 ? 4.455 -2.113 5.201 1.00 94.94 112 SER A O 1
ATOM 899 N N . ILE A 1 113 ? 6.077 -3.601 5.689 1.00 95.12 113 ILE A N 1
ATOM 900 C CA . ILE A 1 113 ? 7.117 -2.637 6.033 1.00 95.12 113 ILE A CA 1
ATOM 901 C C . ILE A 1 113 ? 8.295 -2.783 5.077 1.00 95.12 113 ILE A C 1
ATOM 903 O O . ILE A 1 113 ? 8.603 -3.879 4.615 1.00 95.12 113 ILE A O 1
ATOM 907 N N . ASP A 1 114 ? 8.927 -1.663 4.754 1.00 94.44 114 ASP A N 1
ATOM 908 C CA . ASP A 1 114 ? 10.192 -1.623 4.029 1.00 94.44 114 ASP A CA 1
ATOM 909 C C . ASP A 1 114 ? 10.851 -0.252 4.237 1.00 94.44 114 ASP A C 1
ATOM 911 O O . ASP A 1 114 ? 10.265 0.680 4.810 1.00 94.44 114 ASP A O 1
ATOM 915 N N . ASP A 1 115 ? 12.080 -0.143 3.758 1.00 89.88 115 ASP A N 1
ATOM 916 C CA . ASP A 1 115 ? 12.822 1.096 3.678 1.00 89.88 115 ASP A CA 1
ATOM 917 C C . ASP A 1 115 ? 12.154 2.087 2.720 1.00 89.88 115 ASP A C 1
ATOM 919 O O . ASP A 1 115 ? 11.431 1.741 1.781 1.00 89.88 115 ASP A O 1
ATOM 923 N N . LEU A 1 116 ? 12.456 3.362 2.949 1.00 90.19 116 LEU A N 1
ATOM 924 C CA . LEU A 1 116 ? 11.963 4.463 2.139 1.00 90.19 116 LEU A CA 1
ATOM 925 C C . LEU A 1 116 ? 12.329 4.273 0.657 1.00 90.19 116 LEU A C 1
ATOM 927 O O . LEU A 1 116 ? 13.509 4.225 0.289 1.00 90.19 116 LEU A O 1
ATOM 931 N N . VAL A 1 117 ? 11.307 4.270 -0.196 1.00 84.06 117 VAL A N 1
ATOM 932 C CA . VAL A 1 117 ? 11.417 4.434 -1.653 1.00 84.06 117 VAL A CA 1
ATOM 933 C C . VAL A 1 117 ? 10.558 5.635 -2.061 1.00 84.06 117 VAL A C 1
ATOM 935 O O . VAL A 1 117 ? 9.477 5.804 -1.520 1.00 84.06 117 VAL A O 1
ATOM 938 N N . PRO A 1 118 ? 11.035 6.531 -2.939 1.00 70.06 118 PRO A N 1
ATOM 939 C CA . PRO A 1 118 ? 10.618 7.945 -3.016 1.00 70.06 118 PRO A CA 1
ATOM 940 C C . PRO A 1 118 ? 9.127 8.148 -3.349 1.00 70.06 118 PRO A C 1
ATOM 942 O O . PRO A 1 118 ? 8.453 7.225 -3.804 1.00 70.06 118 PRO A O 1
ATOM 945 N N . ALA A 1 119 ? 8.506 9.321 -3.135 1.00 70.88 119 ALA A N 1
ATOM 946 C CA . ALA A 1 119 ? 8.963 10.703 -3.388 1.00 70.88 119 ALA A CA 1
ATOM 947 C C . ALA A 1 119 ? 8.912 11.681 -2.199 1.00 70.88 119 ALA A C 1
ATOM 949 O O . ALA A 1 119 ? 9.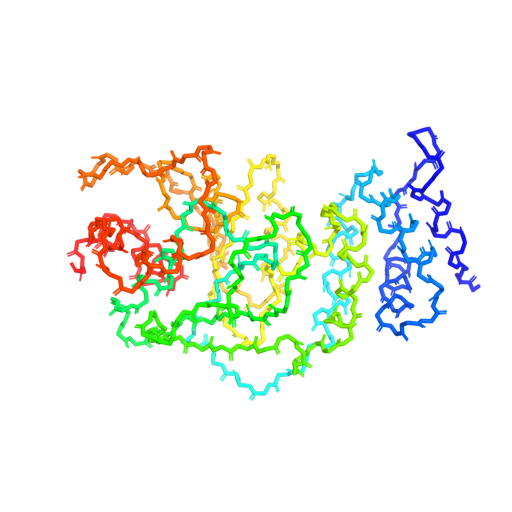340 12.824 -2.327 1.00 70.88 119 ALA A O 1
ATOM 950 N N . LYS A 1 120 ? 8.356 11.279 -1.055 1.00 78.62 120 LYS A N 1
ATOM 951 C CA . LYS A 1 120 ? 7.996 12.234 0.005 1.00 78.62 120 LYS A CA 1
ATOM 952 C C . LYS A 1 120 ? 9.016 12.353 1.136 1.00 78.62 120 LYS A C 1
ATOM 954 O O . LYS A 1 120 ? 8.914 13.281 1.926 1.00 78.62 120 LYS A O 1
ATOM 959 N N . ASN A 1 121 ? 9.991 11.442 1.218 1.00 86.81 121 ASN A N 1
ATOM 960 C CA . ASN A 1 121 ? 10.888 11.313 2.376 1.00 86.81 121 ASN A CA 1
ATOM 961 C C . ASN A 1 121 ? 10.118 11.305 3.715 1.00 86.81 121 ASN A C 1
ATOM 963 O O . ASN A 1 121 ? 10.547 11.921 4.688 1.00 86.81 121 ASN A O 1
ATOM 967 N N . GLY A 1 122 ? 8.957 10.642 3.749 1.00 91.94 122 GLY A N 1
ATOM 968 C CA . GLY A 1 122 ? 8.078 10.626 4.916 1.00 91.94 122 GLY A CA 1
ATOM 969 C C . GLY A 1 122 ? 8.408 9.535 5.929 1.00 91.94 122 GLY A C 1
ATOM 970 O O . GLY A 1 122 ? 9.388 8.799 5.797 1.00 91.94 122 GLY A O 1
ATOM 971 N N . VAL A 1 123 ? 7.557 9.425 6.947 1.00 95.00 123 VAL A N 1
ATOM 972 C CA . VAL A 1 123 ? 7.568 8.319 7.914 1.00 95.00 123 VAL A CA 1
ATOM 973 C C . VAL A 1 123 ? 6.980 7.092 7.228 1.00 95.00 123 VAL A C 1
ATOM 975 O O . VAL A 1 123 ? 5.815 7.128 6.833 1.00 95.00 123 VAL A O 1
ATOM 978 N N . THR A 1 124 ? 7.758 6.024 7.042 1.00 95.19 124 THR A N 1
ATOM 979 C CA . THR A 1 124 ? 7.261 4.753 6.478 1.00 95.19 124 THR A CA 1
ATOM 980 C C . THR A 1 124 ? 6.615 3.891 7.562 1.00 95.19 124 THR A C 1
ATOM 982 O O . THR A 1 124 ? 6.781 4.146 8.754 1.00 95.19 124 THR A O 1
ATOM 985 N N . THR A 1 125 ? 5.906 2.834 7.168 1.00 94.81 125 THR A N 1
ATOM 986 C CA . THR A 1 125 ? 5.336 1.853 8.105 1.00 94.81 125 THR A CA 1
ATOM 987 C C . THR A 1 125 ? 6.402 1.163 8.968 1.00 94.81 125 THR A C 1
ATOM 989 O O . THR A 1 125 ? 6.124 0.808 10.108 1.00 94.81 125 THR A O 1
ATOM 992 N N . LYS A 1 126 ? 7.648 1.054 8.478 1.00 95.12 126 LYS A N 1
ATOM 993 C CA . LYS A 1 126 ? 8.813 0.545 9.231 1.00 95.12 126 LYS A CA 1
ATOM 994 C C . LYS A 1 126 ? 9.246 1.463 10.381 1.00 95.12 126 LYS A C 1
ATOM 996 O O . LYS A 1 126 ? 9.916 1.016 11.302 1.00 95.12 126 LYS A O 1
ATOM 1001 N N . MET A 1 127 ? 8.878 2.743 10.319 1.00 95.88 127 MET A N 1
ATOM 1002 C CA . MET A 1 127 ? 9.226 3.768 11.309 1.00 95.88 127 MET A CA 1
ATOM 1003 C C . MET A 1 127 ? 8.119 4.002 12.349 1.00 95.88 127 MET A C 1
ATOM 1005 O O . MET A 1 127 ? 8.243 4.912 13.168 1.00 95.88 127 MET A O 1
ATOM 1009 N N . ILE A 1 128 ? 7.024 3.235 12.307 1.00 95.69 128 ILE A N 1
ATOM 1010 C CA . ILE A 1 128 ? 5.933 3.366 13.278 1.00 95.69 128 ILE A CA 1
ATOM 1011 C C . ILE A 1 128 ? 6.429 2.905 14.666 1.00 95.69 128 ILE A C 1
ATOM 1013 O O . ILE A 1 128 ? 6.991 1.812 14.769 1.00 95.69 128 ILE A O 1
ATOM 1017 N N . PRO A 1 129 ? 6.221 3.701 15.733 1.00 95.62 129 PRO A N 1
ATOM 1018 C CA . PRO A 1 129 ? 6.593 3.328 17.099 1.00 95.62 129 PRO A CA 1
ATOM 1019 C C . PRO A 1 129 ? 5.892 2.054 17.566 1.00 95.62 129 PRO A C 1
ATOM 1021 O O . PRO A 1 129 ? 4.718 1.836 17.261 1.00 95.62 129 PRO A O 1
ATOM 1024 N N . LYS A 1 130 ? 6.584 1.228 18.359 1.00 94.94 130 LYS A N 1
ATOM 1025 C CA . LYS A 1 130 ? 6.035 -0.044 18.863 1.00 94.94 130 LYS A CA 1
ATOM 1026 C C . LYS A 1 130 ? 4.781 0.159 19.708 1.00 94.94 130 LYS A C 1
ATOM 1028 O O . LYS A 1 130 ? 3.878 -0.666 19.668 1.00 94.94 130 LYS A O 1
ATOM 1033 N N . GLU A 1 131 ? 4.714 1.273 20.422 1.00 93.81 131 GLU A N 1
ATOM 1034 C CA . GLU A 1 131 ? 3.609 1.675 21.287 1.00 93.81 131 GLU A CA 1
ATOM 1035 C C . GLU A 1 131 ? 2.311 1.914 20.499 1.00 93.81 131 GLU A C 1
ATOM 1037 O O . GLU A 1 131 ? 1.224 1.725 21.037 1.00 93.81 131 GLU A O 1
ATOM 1042 N N . ALA A 1 132 ? 2.415 2.284 19.217 1.00 94.06 132 ALA A N 1
ATOM 1043 C CA . ALA A 1 132 ? 1.269 2.485 18.330 1.00 94.06 132 ALA A CA 1
ATOM 1044 C C . ALA A 1 132 ? 0.799 1.188 17.641 1.00 94.06 132 ALA A C 1
ATOM 1046 O O . ALA A 1 132 ? -0.276 1.160 17.044 1.00 94.06 132 ALA A O 1
ATOM 1047 N N . LEU A 1 133 ? 1.590 0.111 17.699 1.00 94.56 133 LEU A N 1
ATOM 1048 C CA . LEU A 1 133 ? 1.341 -1.146 16.989 1.00 94.56 133 LEU A CA 1
ATOM 1049 C C . LEU A 1 133 ? 0.508 -2.121 17.832 1.00 94.56 133 LEU A C 1
ATOM 1051 O O . LEU A 1 133 ? 0.964 -3.195 18.224 1.00 94.56 133 LEU A O 1
ATOM 1055 N N . THR A 1 134 ? -0.748 -1.770 18.090 1.00 92.62 134 THR A N 1
ATOM 1056 C CA . THR A 1 134 ? -1.727 -2.692 18.687 1.00 92.62 134 THR A CA 1
ATOM 1057 C C . THR A 1 134 ? -2.309 -3.621 17.624 1.00 92.62 134 THR A C 1
ATOM 1059 O O . THR A 1 134 ? -2.428 -3.217 16.477 1.00 92.62 134 THR A O 1
ATOM 1062 N N . ASN A 1 135 ? -2.665 -4.871 17.951 1.00 94.38 135 ASN A N 1
ATOM 1063 C CA . ASN A 1 135 ? -3.371 -5.789 17.030 1.00 94.38 135 ASN A CA 1
ATOM 1064 C C . ASN A 1 135 ? -2.826 -5.814 15.584 1.00 94.38 135 ASN A C 1
ATOM 1066 O O . ASN A 1 135 ? -3.587 -5.905 14.621 1.00 94.38 135 ASN A O 1
ATOM 1070 N N . THR A 1 136 ? -1.507 -5.709 15.425 1.00 95.88 136 THR A N 1
ATOM 1071 C CA . THR A 1 136 ? -0.859 -5.517 14.125 1.00 95.88 136 THR A CA 1
ATOM 1072 C C . THR A 1 136 ? 0.112 -6.656 13.842 1.00 95.88 136 THR A C 1
ATOM 1074 O O . THR A 1 136 ? 0.860 -7.086 14.718 1.00 95.88 136 THR A O 1
ATOM 1077 N N . ILE A 1 137 ? 0.098 -7.143 12.605 1.00 95.69 137 ILE A N 1
ATOM 1078 C CA . ILE A 1 137 ? 1.083 -8.060 12.036 1.00 95.69 137 ILE A CA 1
ATOM 1079 C C . ILE A 1 137 ? 1.989 -7.228 11.133 1.00 95.69 137 ILE A C 1
ATOM 1081 O O . ILE A 1 137 ? 1.503 -6.523 10.247 1.00 95.69 137 ILE A O 1
ATOM 1085 N N . LEU A 1 138 ? 3.298 -7.302 11.357 1.00 95.50 138 LEU A N 1
ATOM 1086 C CA . LEU A 1 138 ? 4.290 -6.652 10.509 1.00 95.50 138 LEU A CA 1
ATOM 1087 C C . LEU A 1 138 ? 4.943 -7.686 9.601 1.00 95.50 138 LEU A C 1
ATOM 1089 O O . LEU A 1 138 ? 5.389 -8.723 10.078 1.00 95.50 138 LEU A O 1
ATOM 1093 N N . ASN A 1 139 ? 5.037 -7.369 8.315 1.00 95.81 139 ASN A N 1
ATOM 1094 C CA . ASN A 1 139 ? 5.705 -8.200 7.322 1.00 95.81 139 ASN A CA 1
ATOM 1095 C C . ASN A 1 139 ? 6.780 -7.364 6.626 1.00 95.81 139 ASN A C 1
ATOM 1097 O O . ASN A 1 139 ? 6.448 -6.446 5.865 1.00 95.81 139 ASN A O 1
ATOM 1101 N N . ASP A 1 140 ? 8.055 -7.657 6.875 1.00 95.38 140 ASP A N 1
ATOM 1102 C CA . ASP A 1 140 ? 9.152 -6.981 6.182 1.00 95.38 140 ASP A CA 1
ATOM 1103 C C . ASP A 1 140 ? 9.235 -7.483 4.736 1.00 95.38 140 ASP A C 1
ATOM 1105 O O . ASP A 1 140 ? 9.316 -8.684 4.466 1.00 95.38 140 ASP A O 1
ATOM 1109 N N . ARG A 1 141 ? 9.172 -6.558 3.771 1.00 95.38 141 ARG A N 1
ATOM 1110 C CA . ARG A 1 141 ? 9.225 -6.903 2.346 1.00 95.38 141 ARG A CA 1
ATOM 1111 C C . ARG A 1 141 ? 10.546 -7.556 1.964 1.00 95.38 141 ARG A C 1
ATOM 1113 O O . ARG A 1 141 ? 10.559 -8.360 1.031 1.00 95.38 141 ARG A O 1
ATOM 1120 N N . SER A 1 142 ? 11.624 -7.293 2.698 1.00 95.00 142 SER A N 1
ATOM 1121 C CA . SER A 1 142 ? 12.894 -7.979 2.479 1.00 95.00 142 SER A CA 1
ATOM 1122 C C . SER A 1 142 ? 12.813 -9.482 2.777 1.00 95.00 142 SER A C 1
ATOM 1124 O O . SER A 1 142 ? 13.491 -10.257 2.103 1.00 95.00 142 SER A O 1
ATOM 1126 N N . ASP A 1 143 ? 11.908 -9.920 3.657 1.00 95.31 143 ASP A N 1
ATOM 1127 C CA . ASP A 1 143 ? 11.710 -11.338 3.971 1.00 95.31 143 ASP A CA 1
ATOM 1128 C C . ASP A 1 143 ? 10.859 -12.038 2.902 1.00 95.31 143 ASP A C 1
ATOM 1130 O O . ASP A 1 143 ? 11.257 -13.065 2.336 1.00 95.31 143 ASP A O 1
ATOM 1134 N N . PHE A 1 144 ? 9.701 -11.460 2.562 1.00 95.19 144 PHE A N 1
ATOM 1135 C CA . PHE A 1 144 ? 8.750 -12.111 1.655 1.00 95.19 144 PHE A CA 1
ATOM 1136 C C . PHE A 1 144 ? 8.990 -11.809 0.167 1.00 95.19 144 PHE A C 1
ATOM 1138 O O . PHE A 1 144 ? 8.515 -12.553 -0.694 1.00 95.19 144 PHE A O 1
ATOM 1145 N N . LEU A 1 145 ? 9.716 -10.738 -0.172 1.00 95.94 145 LEU A N 1
ATOM 1146 C CA . LEU A 1 145 ? 9.933 -10.284 -1.552 1.00 95.94 145 LEU A CA 1
ATOM 1147 C C . LEU A 1 145 ? 11.238 -9.476 -1.719 1.00 95.94 145 LEU A C 1
ATOM 1149 O O . LEU A 1 145 ? 11.263 -8.444 -2.395 1.00 95.94 145 LEU A O 1
ATOM 1153 N N . ASN A 1 146 ? 12.349 -9.984 -1.166 1.00 96.12 146 ASN A N 1
ATOM 1154 C CA . ASN A 1 146 ? 13.675 -9.339 -1.185 1.00 96.12 146 ASN A CA 1
ATOM 1155 C C . ASN A 1 146 ? 14.059 -8.705 -2.535 1.00 96.12 146 ASN A C 1
ATOM 1157 O O . ASN A 1 146 ? 14.533 -7.574 -2.608 1.00 96.12 146 ASN A O 1
ATOM 1161 N N . LYS A 1 147 ? 13.794 -9.413 -3.639 1.00 96.19 147 LYS A N 1
ATOM 1162 C CA . LYS A 1 147 ? 14.115 -8.947 -4.997 1.00 96.19 147 LYS A CA 1
ATOM 1163 C C . LYS A 1 147 ? 13.534 -7.566 -5.321 1.00 96.19 147 LYS A C 1
ATOM 1165 O O . LYS A 1 147 ? 14.173 -6.805 -6.037 1.00 96.19 147 LYS A O 1
ATOM 1170 N N . VAL A 1 148 ? 12.369 -7.212 -4.775 1.00 95.44 148 VAL A N 1
ATOM 1171 C CA . VAL A 1 148 ? 11.789 -5.869 -4.939 1.00 95.44 148 VAL A CA 1
ATOM 1172 C C . VAL A 1 148 ? 12.394 -4.876 -3.944 1.00 95.44 148 VAL A C 1
ATOM 1174 O O . VAL A 1 148 ? 12.681 -3.746 -4.334 1.00 95.44 148 VAL A O 1
ATOM 1177 N N . SER A 1 149 ? 12.660 -5.283 -2.699 1.00 95.06 149 SER A N 1
ATOM 1178 C CA . SER A 1 149 ? 13.330 -4.431 -1.699 1.00 95.06 149 SER A CA 1
ATOM 1179 C C . SER A 1 149 ? 14.720 -3.969 -2.154 1.00 95.06 149 SER A C 1
ATOM 1181 O O . SER A 1 149 ? 15.060 -2.796 -2.007 1.00 95.06 149 SER A O 1
ATOM 1183 N N . THR A 1 150 ? 15.494 -4.823 -2.836 1.00 94.69 150 THR A N 1
ATOM 1184 C CA . THR A 1 150 ? 16.815 -4.443 -3.390 1.00 94.69 150 THR A CA 1
ATOM 1185 C C . THR A 1 150 ? 16.764 -3.373 -4.491 1.00 94.69 150 THR A C 1
ATOM 1187 O O . THR A 1 150 ? 17.803 -2.833 -4.878 1.00 94.69 150 THR A O 1
ATOM 1190 N N . LEU A 1 151 ? 15.577 -3.021 -5.002 1.00 94.12 151 LEU A N 1
ATOM 1191 C CA . LEU A 1 151 ? 15.402 -1.921 -5.957 1.00 94.12 151 LEU A CA 1
ATOM 1192 C C . LEU A 1 151 ? 15.367 -0.550 -5.274 1.00 94.12 151 LEU A C 1
ATOM 1194 O O . LEU A 1 151 ? 15.375 0.471 -5.963 1.00 94.12 151 LEU A O 1
ATOM 1198 N N . ALA A 1 152 ? 15.323 -0.500 -3.940 1.00 92.50 152 ALA A N 1
ATOM 1199 C CA . ALA A 1 152 ? 15.170 0.743 -3.201 1.00 92.50 152 ALA A CA 1
ATOM 1200 C C . ALA A 1 152 ? 16.243 1.812 -3.500 1.00 92.50 152 ALA A C 1
ATOM 1202 O O . ALA A 1 152 ? 15.849 2.968 -3.669 1.00 92.50 152 ALA A O 1
ATOM 1203 N N . PRO A 1 153 ? 17.549 1.485 -3.634 1.00 92.25 153 PRO A N 1
ATOM 1204 C CA . PRO A 1 153 ? 18.576 2.469 -3.986 1.00 92.25 153 PRO A CA 1
ATOM 1205 C C . PRO A 1 153 ? 18.307 3.160 -5.328 1.00 92.25 153 PRO A C 1
ATOM 1207 O O . PRO A 1 153 ? 18.152 4.378 -5.347 1.00 92.25 153 PRO A O 1
ATOM 1210 N N . ILE A 1 154 ? 18.112 2.387 -6.409 1.00 93.31 154 ILE A N 1
ATOM 1211 C CA . ILE A 1 154 ? 17.788 2.940 -7.736 1.00 93.31 154 ILE A CA 1
ATOM 1212 C C . ILE A 1 154 ? 16.515 3.770 -7.644 1.00 93.31 154 ILE A C 1
ATOM 1214 O O . ILE A 1 154 ? 16.466 4.894 -8.130 1.00 93.31 154 ILE A O 1
ATOM 1218 N N . ARG A 1 155 ? 15.465 3.231 -7.007 1.00 92.81 155 ARG A N 1
ATOM 1219 C CA . ARG A 1 155 ? 14.192 3.943 -6.906 1.00 92.81 155 ARG A CA 1
ATOM 1220 C C . ARG A 1 155 ? 14.391 5.294 -6.232 1.00 92.81 155 ARG A C 1
ATOM 1222 O O . ARG A 1 155 ? 13.876 6.253 -6.781 1.00 92.81 155 ARG A O 1
ATOM 1229 N N . ARG A 1 156 ? 15.157 5.391 -5.132 1.00 91.75 156 ARG A N 1
ATOM 1230 C CA . ARG A 1 156 ? 15.484 6.658 -4.440 1.00 91.75 156 ARG A CA 1
ATOM 1231 C C . ARG A 1 156 ? 16.199 7.668 -5.329 1.00 91.75 156 ARG A C 1
ATOM 1233 O O . ARG A 1 156 ? 15.839 8.840 -5.270 1.00 91.75 156 ARG A O 1
ATOM 1240 N N . GLU A 1 157 ? 17.129 7.230 -6.169 1.00 92.69 157 GLU A N 1
ATOM 1241 C CA . GLU A 1 157 ? 17.815 8.111 -7.125 1.00 92.69 157 GLU A CA 1
ATOM 1242 C C . GLU A 1 157 ? 16.862 8.714 -8.166 1.00 92.69 157 GLU A C 1
ATOM 1244 O O . GLU A 1 157 ? 17.067 9.841 -8.607 1.00 92.69 157 GLU A O 1
ATOM 1249 N N . LEU A 1 158 ? 15.776 8.013 -8.515 1.00 91.94 158 LEU A N 1
ATOM 1250 C CA . LEU A 1 158 ? 14.781 8.517 -9.467 1.00 91.94 158 LEU A CA 1
ATOM 1251 C C . LEU A 1 158 ? 13.909 9.648 -8.913 1.00 91.94 158 LEU A C 1
ATOM 1253 O O . LEU A 1 158 ? 13.220 10.285 -9.703 1.00 91.94 158 LEU A O 1
ATOM 1257 N N . ILE A 1 159 ? 13.880 9.860 -7.590 1.00 89.12 159 ILE A N 1
ATOM 1258 C CA . ILE A 1 159 ? 13.128 10.892 -6.838 1.00 89.12 159 ILE A CA 1
ATOM 1259 C C . ILE A 1 159 ? 11.600 10.965 -7.058 1.00 89.12 159 ILE A C 1
ATOM 1261 O O . ILE A 1 159 ? 10.901 11.634 -6.298 1.00 89.12 159 ILE A O 1
ATOM 1265 N N . VAL A 1 160 ? 11.049 10.247 -8.036 1.00 90.38 160 VAL A N 1
ATOM 1266 C CA . VAL A 1 160 ? 9.622 10.202 -8.369 1.00 90.38 160 VAL A CA 1
ATOM 1267 C C . VAL A 1 160 ? 9.059 8.788 -8.248 1.00 90.38 160 VAL A C 1
ATOM 1269 O O . VAL A 1 160 ? 9.782 7.790 -8.230 1.00 90.38 160 VAL A O 1
ATOM 1272 N N . ARG A 1 161 ? 7.729 8.697 -8.175 1.00 90.12 161 ARG A N 1
ATOM 1273 C CA . ARG A 1 161 ? 7.021 7.414 -8.149 1.00 90.12 161 ARG A CA 1
ATOM 1274 C C . ARG A 1 161 ? 7.094 6.707 -9.505 1.00 90.12 161 ARG A C 1
ATOM 1276 O O . ARG A 1 161 ? 7.109 7.347 -10.551 1.00 90.12 161 ARG A O 1
ATOM 1283 N N . THR A 1 162 ? 7.046 5.383 -9.455 1.00 91.75 162 THR A N 1
ATOM 1284 C CA . THR A 1 162 ? 7.009 4.471 -10.613 1.00 91.75 162 THR A CA 1
ATOM 1285 C C . THR A 1 162 ? 5.803 3.536 -10.492 1.00 91.75 162 THR A C 1
ATOM 1287 O O . THR A 1 162 ? 5.135 3.545 -9.453 1.00 91.75 162 THR A O 1
ATOM 1290 N N . ALA A 1 163 ? 5.561 2.679 -11.487 1.00 91.88 163 ALA A N 1
ATOM 1291 C CA . ALA A 1 163 ? 4.541 1.627 -11.433 1.00 91.88 163 ALA A CA 1
ATOM 1292 C C . ALA A 1 163 ? 4.576 0.792 -10.136 1.00 91.88 163 ALA A C 1
ATOM 1294 O O . ALA A 1 163 ? 3.522 0.440 -9.602 1.00 91.88 163 ALA A O 1
ATOM 1295 N N . PHE A 1 164 ? 5.767 0.544 -9.567 1.00 92.69 164 PHE A N 1
ATOM 1296 C CA . PHE A 1 164 ? 5.905 -0.161 -8.288 1.00 92.69 164 PHE A CA 1
ATOM 1297 C C . PHE A 1 164 ? 5.126 0.514 -7.155 1.00 92.69 164 PHE A C 1
ATOM 1299 O O . PHE A 1 164 ? 4.474 -0.184 -6.391 1.00 92.69 164 PHE A O 1
ATOM 1306 N N . ASN A 1 165 ? 5.113 1.851 -7.071 1.00 90.50 165 ASN A N 1
ATOM 1307 C CA . ASN A 1 165 ? 4.366 2.582 -6.037 1.00 90.50 165 ASN A CA 1
ATOM 1308 C C . ASN A 1 165 ? 2.842 2.386 -6.138 1.00 90.50 165 ASN A C 1
ATOM 1310 O O . ASN A 1 165 ? 2.128 2.627 -5.163 1.00 90.50 165 ASN A O 1
ATOM 1314 N N . THR A 1 166 ? 2.344 1.990 -7.311 1.00 89.06 166 THR A N 1
ATOM 1315 C CA . THR A 1 166 ? 0.930 1.679 -7.536 1.00 89.06 166 THR A CA 1
ATOM 1316 C C . THR A 1 166 ? 0.619 0.253 -7.095 1.00 89.06 166 THR A C 1
ATOM 1318 O O . THR A 1 166 ? -0.291 0.050 -6.297 1.00 89.06 166 THR A O 1
ATOM 1321 N N . ILE A 1 167 ? 1.392 -0.727 -7.574 1.00 91.38 167 ILE A N 1
ATOM 1322 C CA . ILE A 1 167 ? 1.102 -2.153 -7.354 1.00 91.38 167 ILE A CA 1
ATOM 1323 C C . ILE A 1 167 ? 1.524 -2.655 -5.964 1.00 91.38 167 ILE A C 1
ATOM 1325 O O . ILE A 1 167 ? 0.903 -3.569 -5.430 1.00 91.38 167 ILE A O 1
ATOM 1329 N N . GLU A 1 168 ? 2.539 -2.044 -5.338 1.00 91.75 168 GLU A N 1
ATOM 1330 C CA . GLU A 1 168 ? 3.078 -2.517 -4.052 1.00 91.75 168 GLU A CA 1
ATOM 1331 C C . GLU A 1 168 ? 2.116 -2.324 -2.877 1.00 91.75 168 GLU A C 1
ATOM 1333 O O . GLU A 1 168 ? 2.197 -3.047 -1.888 1.00 91.75 168 GLU A O 1
ATOM 1338 N N . LYS A 1 169 ? 1.131 -1.430 -3.027 1.00 91.00 169 LYS A N 1
ATOM 1339 C CA . LYS A 1 169 ? 0.037 -1.243 -2.065 1.00 91.00 169 LYS A CA 1
ATOM 1340 C C . LYS A 1 169 ? -0.915 -2.434 -1.974 1.00 91.00 169 LYS A C 1
ATOM 1342 O O . LYS A 1 169 ? -1.859 -2.360 -1.204 1.00 91.00 169 LYS A O 1
ATOM 1347 N N . LEU A 1 170 ? -0.734 -3.472 -2.787 1.00 93.12 170 LEU A N 1
ATOM 1348 C CA . LEU A 1 170 ? -1.572 -4.672 -2.822 1.00 93.12 170 LEU A CA 1
ATOM 1349 C C . LEU A 1 170 ? -0.760 -5.953 -2.580 1.00 93.12 170 LEU A C 1
ATOM 1351 O O . LEU A 1 170 ? -1.283 -7.051 -2.755 1.00 93.12 170 LEU A O 1
ATOM 1355 N N . PHE A 1 171 ? 0.526 -5.854 -2.229 1.00 94.19 171 PHE A N 1
ATOM 1356 C CA . PHE A 1 171 ? 1.316 -7.035 -1.884 1.00 94.19 171 PHE A CA 1
ATOM 1357 C C . PHE A 1 171 ? 0.851 -7.551 -0.524 1.00 94.19 171 PHE A C 1
ATOM 1359 O O . PHE A 1 171 ? 1.187 -6.953 0.489 1.00 94.19 171 PHE A O 1
ATOM 1366 N N . ASN A 1 172 ? 0.066 -8.632 -0.525 1.00 94.94 172 ASN A N 1
ATOM 1367 C CA . ASN A 1 172 ? -0.613 -9.212 0.636 1.00 94.94 172 ASN A CA 1
ATOM 1368 C C . ASN A 1 172 ? 0.164 -10.429 1.197 1.00 94.94 172 ASN A C 1
ATOM 1370 O O . ASN A 1 172 ? -0.175 -11.571 0.872 1.00 94.94 172 ASN A O 1
ATOM 1374 N N . PRO A 1 173 ? 1.225 -10.237 2.008 1.00 93.75 173 PRO A N 1
ATOM 1375 C CA . PRO A 1 173 ? 2.079 -11.327 2.493 1.00 93.75 173 PRO A CA 1
ATOM 1376 C C . PRO A 1 173 ? 1.409 -12.219 3.542 1.00 93.75 173 PRO A C 1
ATOM 1378 O O . PRO A 1 173 ? 1.835 -13.354 3.727 1.00 93.75 173 PRO A O 1
ATOM 1381 N N . SER A 1 174 ? 0.349 -11.748 4.204 1.00 94.81 174 SER A N 1
ATOM 1382 C CA . SER A 1 174 ? -0.377 -12.530 5.213 1.00 94.81 174 SER A CA 1
ATOM 1383 C C . SER A 1 174 ? -1.532 -13.347 4.628 1.00 94.81 174 SER A C 1
ATOM 1385 O O . SER A 1 174 ? -2.205 -14.044 5.382 1.00 94.81 174 SER A O 1
ATOM 1387 N N . LYS A 1 175 ? -1.784 -13.264 3.310 1.00 95.31 175 LYS A N 1
ATOM 1388 C CA . LYS A 1 175 ? -3.010 -13.778 2.668 1.00 95.31 175 LYS A CA 1
ATOM 1389 C C . LYS A 1 175 ? -4.285 -13.317 3.384 1.00 95.31 175 LYS A C 1
ATOM 1391 O O . LYS A 1 175 ? -5.239 -14.075 3.520 1.00 95.31 175 LYS A O 1
ATOM 1396 N N . SER A 1 176 ? -4.289 -12.076 3.865 1.00 96.56 176 SER A N 1
ATOM 1397 C CA . SER A 1 176 ? -5.470 -11.444 4.446 1.00 96.56 176 SER A CA 1
ATOM 1398 C C . SER A 1 176 ? -6.626 -11.531 3.452 1.00 96.56 176 SER A C 1
ATOM 1400 O O . SER A 1 176 ? -6.460 -11.107 2.308 1.00 96.56 176 SER A O 1
ATOM 1402 N N . LYS A 1 177 ? -7.788 -12.035 3.876 1.00 96.06 177 LYS A N 1
ATOM 1403 C CA . LYS A 1 177 ? -8.996 -12.072 3.030 1.00 96.06 177 LYS A CA 1
ATOM 1404 C C . LYS A 1 177 ? -9.610 -10.695 2.819 1.00 96.06 177 LYS A C 1
ATOM 1406 O O . LYS A 1 177 ? -10.372 -10.479 1.883 1.00 96.06 177 LYS A O 1
ATOM 1411 N N . TYR A 1 178 ? -9.259 -9.743 3.672 1.00 97.56 178 TYR A N 1
ATOM 1412 C CA . TYR A 1 178 ? -9.782 -8.389 3.628 1.00 97.56 178 TYR A CA 1
ATOM 1413 C C . TYR A 1 178 ? -8.655 -7.397 3.389 1.00 97.56 178 TYR A C 1
ATOM 1415 O O . TYR A 1 178 ? -7.542 -7.586 3.883 1.00 97.56 178 TYR A O 1
ATOM 1423 N N . GLY A 1 179 ? -8.938 -6.323 2.657 1.00 97.62 179 GLY A N 1
ATOM 1424 C CA . GLY A 1 179 ? -7.948 -5.297 2.358 1.00 97.62 179 GLY A CA 1
ATOM 1425 C C . GLY A 1 179 ? -8.527 -3.890 2.325 1.00 97.62 179 GLY A C 1
ATOM 1426 O O . GLY A 1 179 ? -9.695 -3.690 1.992 1.00 97.62 179 GLY A O 1
ATOM 1427 N N . VAL A 1 180 ? -7.687 -2.900 2.622 1.00 97.75 180 VAL A N 1
ATOM 1428 C CA . VAL A 1 180 ? -7.984 -1.475 2.443 1.00 97.75 180 VAL A CA 1
ATOM 1429 C C . VAL A 1 180 ? -6.835 -0.764 1.735 1.00 97.75 180 VAL A C 1
ATOM 1431 O O . VAL A 1 180 ? -5.671 -0.911 2.108 1.00 97.75 180 VAL A O 1
ATOM 1434 N N . VAL A 1 181 ? -7.148 0.028 0.708 1.00 95.44 181 VAL A N 1
ATOM 1435 C CA . VAL A 1 181 ? -6.159 0.772 -0.093 1.00 95.44 181 VAL A CA 1
ATOM 1436 C C . VAL A 1 181 ? -6.654 2.169 -0.450 1.00 95.44 181 VAL A C 1
ATOM 1438 O O . VAL A 1 181 ? -7.850 2.402 -0.579 1.00 95.44 181 VAL A O 1
ATOM 1441 N N . GLY A 1 182 ? -5.732 3.120 -0.615 1.00 92.12 182 GLY A N 1
ATOM 1442 C CA . GLY A 1 182 ? -6.054 4.508 -0.964 1.00 92.12 182 GLY A CA 1
ATOM 1443 C C . GLY A 1 182 ? -5.612 4.919 -2.368 1.00 92.12 182 GLY A C 1
ATOM 1444 O O . GLY A 1 182 ? -4.574 4.472 -2.872 1.00 92.12 182 GLY A O 1
ATOM 1445 N N . PHE A 1 183 ? -6.359 5.843 -2.982 1.00 84.50 183 PHE A N 1
ATOM 1446 C CA . PHE A 1 183 ? -5.991 6.480 -4.253 1.00 84.50 183 PHE A CA 1
ATOM 1447 C C . PHE A 1 183 ? -6.510 7.924 -4.381 1.00 84.50 183 PHE A C 1
ATOM 1449 O O . PHE A 1 183 ? -7.449 8.340 -3.697 1.00 84.50 183 PHE A O 1
ATOM 1456 N N . THR A 1 184 ? -5.883 8.711 -5.267 1.00 67.06 184 THR A N 1
ATOM 1457 C CA . THR A 1 184 ? -6.112 10.166 -5.367 1.00 67.06 184 THR A CA 1
ATOM 1458 C C . THR A 1 184 ? -6.877 10.640 -6.609 1.00 67.06 184 THR A C 1
ATOM 1460 O O . THR A 1 184 ? -7.574 11.646 -6.509 1.00 67.06 184 THR A O 1
ATOM 1463 N N . HIS A 1 185 ? -6.805 9.965 -7.764 1.00 66.12 185 HIS A N 1
ATOM 1464 C CA . HIS A 1 185 ? -7.408 10.447 -9.026 1.00 66.12 185 HIS A CA 1
ATOM 1465 C C . HIS A 1 185 ? -7.996 9.310 -9.868 1.00 66.12 185 HIS A C 1
ATOM 1467 O O . HIS A 1 185 ? -7.452 8.225 -9.810 1.00 66.12 185 HIS A O 1
ATOM 1473 N N . GLY A 1 186 ? -9.013 9.583 -10.701 1.00 59.59 186 GLY A N 1
ATOM 1474 C CA . GLY A 1 186 ? -9.339 8.794 -11.910 1.00 59.59 186 GLY A CA 1
ATOM 1475 C C . GLY A 1 186 ? -10.018 7.423 -11.750 1.00 59.59 186 GLY A C 1
ATOM 1476 O O . GLY A 1 186 ? -10.336 6.990 -10.644 1.00 59.59 186 GLY A O 1
ATOM 1477 N N . ALA A 1 187 ? -10.266 6.774 -12.895 1.00 53.84 187 ALA A N 1
ATOM 1478 C CA . ALA A 1 187 ? -11.028 5.535 -13.111 1.00 53.84 187 ALA A CA 1
ATOM 1479 C C . ALA A 1 187 ? -10.329 4.253 -12.594 1.00 53.84 187 ALA A C 1
ATOM 1481 O O . ALA A 1 187 ? -10.163 3.283 -13.317 1.00 53.84 187 ALA A O 1
ATOM 1482 N N . TYR A 1 188 ? -9.917 4.229 -11.323 1.00 69.44 188 TYR A N 1
ATOM 1483 C CA . TYR A 1 188 ? -9.231 3.069 -10.731 1.00 69.44 188 TYR A CA 1
ATOM 1484 C C . TYR A 1 188 ? -10.172 2.020 -10.131 1.00 69.44 188 TYR A C 1
ATOM 1486 O O . TYR A 1 188 ? -9.688 0.984 -9.680 1.00 69.44 188 TYR A O 1
ATOM 1494 N N . LYS A 1 189 ? -11.496 2.245 -10.108 1.00 74.88 189 LYS A N 1
ATOM 1495 C CA . LYS A 1 189 ? -12.436 1.234 -9.590 1.00 74.88 189 LYS A CA 1
ATOM 1496 C C . LYS A 1 189 ? -12.284 -0.066 -10.380 1.00 74.88 189 LYS A C 1
ATOM 1498 O O . LYS A 1 189 ? -12.053 -1.105 -9.777 1.00 74.88 189 LYS A O 1
ATOM 1503 N N . GLU A 1 190 ? -12.303 0.010 -11.710 1.00 79.38 190 GLU A N 1
ATOM 1504 C CA . GLU A 1 190 ? -12.118 -1.144 -12.604 1.00 79.38 190 GLU A CA 1
ATOM 1505 C C . GLU A 1 190 ? -10.755 -1.816 -12.404 1.00 79.38 190 GLU A C 1
ATOM 1507 O O . GLU A 1 190 ? -10.681 -3.038 -12.297 1.00 79.38 190 GLU A O 1
ATOM 1512 N N . PHE A 1 191 ? -9.685 -1.026 -12.268 1.00 85.06 191 PHE A N 1
ATOM 1513 C CA . PHE A 1 191 ? -8.344 -1.542 -12.000 1.00 85.06 191 PHE A CA 1
ATOM 1514 C C . PHE A 1 191 ? -8.284 -2.350 -10.697 1.00 85.06 191 PH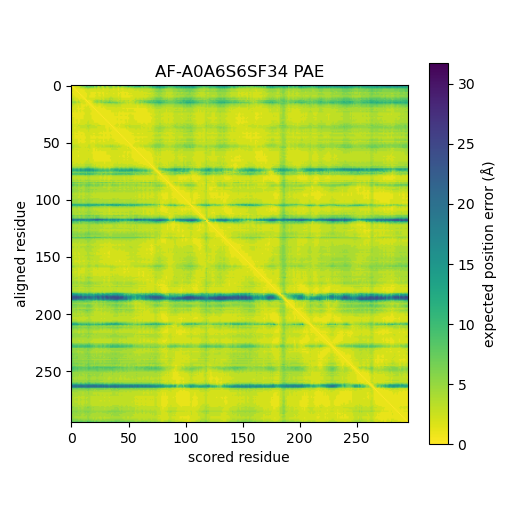E A C 1
ATOM 1516 O O . PHE A 1 191 ? -7.908 -3.521 -10.722 1.00 85.06 191 PHE A O 1
ATOM 1523 N N . TYR A 1 192 ? -8.708 -1.770 -9.569 1.00 87.06 192 TYR A N 1
ATOM 1524 C CA . TYR A 1 192 ? -8.706 -2.473 -8.283 1.00 87.06 192 TYR A CA 1
ATOM 1525 C C . TYR A 1 192 ? -9.689 -3.648 -8.262 1.00 87.06 192 TYR A C 1
ATOM 1527 O O . TYR A 1 192 ? -9.376 -4.676 -7.668 1.00 87.06 192 TYR A O 1
ATOM 1535 N N . THR A 1 193 ? -10.819 -3.550 -8.968 1.00 84.62 193 THR A N 1
ATOM 1536 C CA . THR A 1 193 ? -11.759 -4.673 -9.147 1.00 84.62 193 THR A CA 1
ATOM 1537 C C . THR A 1 193 ? -11.073 -5.831 -9.859 1.00 84.62 193 THR A C 1
ATOM 1539 O O . THR A 1 193 ? -11.148 -6.970 -9.404 1.00 84.62 193 THR A O 1
ATOM 1542 N N . SER A 1 194 ? -10.320 -5.537 -10.923 1.00 85.06 194 SER A N 1
ATOM 1543 C CA . SER A 1 194 ? -9.581 -6.548 -11.683 1.00 85.06 194 SER A CA 1
ATOM 1544 C C . SER A 1 194 ? -8.449 -7.212 -10.891 1.00 85.06 194 SER A C 1
ATOM 1546 O O . SER A 1 194 ? -8.056 -8.328 -11.236 1.00 85.06 194 SER A O 1
ATOM 1548 N N . LEU A 1 195 ? -7.935 -6.536 -9.853 1.00 89.44 195 LEU A N 1
ATOM 1549 C CA . LEU A 1 195 ? -6.853 -7.015 -8.993 1.00 89.44 195 LEU A CA 1
ATOM 1550 C C . LEU A 1 195 ? -7.324 -7.674 -7.701 1.00 89.44 195 LEU A C 1
ATOM 1552 O O . LEU A 1 195 ? -6.567 -8.470 -7.154 1.00 89.44 195 LEU A O 1
ATOM 1556 N N . ARG A 1 196 ? -8.543 -7.389 -7.222 1.00 92.75 196 ARG A N 1
ATOM 1557 C CA . ARG A 1 196 ? -9.095 -7.942 -5.972 1.00 92.75 196 ARG A CA 1
ATOM 1558 C C . ARG A 1 196 ? -8.893 -9.457 -5.889 1.00 92.75 196 ARG A C 1
ATOM 1560 O O . ARG A 1 196 ? -8.364 -9.953 -4.898 1.00 92.75 196 ARG A O 1
ATOM 1567 N N . VAL A 1 197 ? -9.271 -10.164 -6.956 1.00 89.00 197 VAL A N 1
ATOM 1568 C CA . VAL A 1 197 ? -9.198 -11.630 -7.036 1.00 89.00 197 VAL A CA 1
ATOM 1569 C C . VAL A 1 197 ? -7.749 -12.112 -7.030 1.00 89.00 197 VAL A C 1
ATOM 1571 O O . VAL A 1 197 ? -7.391 -12.942 -6.201 1.00 89.00 197 VAL A O 1
ATOM 1574 N N . SER A 1 198 ? -6.889 -11.562 -7.896 1.00 89.00 198 SER A N 1
ATOM 1575 C CA . SER A 1 198 ? -5.471 -11.950 -7.955 1.00 89.00 198 SER A CA 1
ATOM 1576 C C . SER A 1 198 ? -4.725 -11.624 -6.651 1.00 89.00 198 SER A C 1
ATOM 1578 O O . SER A 1 198 ? -3.779 -12.320 -6.299 1.00 89.00 198 SER A O 1
ATOM 1580 N N . ALA A 1 199 ? -5.167 -10.604 -5.910 1.00 91.00 199 ALA A N 1
ATOM 1581 C CA . ALA A 1 199 ? -4.639 -10.223 -4.601 1.00 91.00 199 ALA A CA 1
ATOM 1582 C C . ALA A 1 199 ? -5.127 -11.104 -3.434 1.00 91.00 199 ALA A C 1
ATOM 1584 O O . ALA A 1 199 ? -4.613 -10.983 -2.317 1.00 91.00 199 ALA A O 1
ATOM 1585 N N . GLY A 1 200 ? -6.100 -11.985 -3.689 1.00 92.38 200 GLY A N 1
ATOM 1586 C CA . GLY A 1 200 ? -6.666 -12.901 -2.700 1.00 92.38 200 GLY A CA 1
ATOM 1587 C C . GLY A 1 200 ? -7.625 -12.244 -1.706 1.00 92.38 200 GLY A C 1
ATOM 1588 O O . GLY A 1 200 ? -7.734 -12.728 -0.584 1.00 92.38 200 GLY A O 1
ATOM 1589 N N . PHE A 1 201 ? -8.282 -11.140 -2.080 1.00 95.94 201 PHE A N 1
ATOM 1590 C CA . PHE A 1 201 ? -9.240 -10.459 -1.206 1.00 95.94 201 PHE A CA 1
ATOM 1591 C C . PHE A 1 201 ? -10.683 -10.886 -1.492 1.00 95.94 201 PHE A C 1
ATOM 1593 O O . PHE A 1 201 ? -11.184 -10.668 -2.593 1.00 95.94 201 PHE A O 1
ATOM 1600 N N . ASP A 1 202 ? -11.397 -11.362 -0.479 1.00 95.69 202 ASP A N 1
ATOM 1601 C CA . ASP A 1 202 ? -12.853 -11.549 -0.492 1.00 95.69 202 ASP A CA 1
ATOM 1602 C C . ASP A 1 202 ? -13.558 -10.179 -0.499 1.00 95.69 202 ASP A C 1
ATOM 1604 O O . ASP A 1 202 ? -14.531 -9.979 -1.225 1.00 95.69 202 ASP A O 1
ATOM 1608 N N . ARG A 1 203 ? -13.008 -9.196 0.234 1.00 96.69 203 ARG A N 1
ATOM 1609 C CA . ARG A 1 203 ? -13.430 -7.784 0.197 1.00 96.69 203 ARG A CA 1
ATOM 1610 C C . ARG A 1 203 ? -12.224 -6.842 0.173 1.00 96.69 203 ARG A C 1
ATOM 1612 O O . ARG A 1 203 ? -11.333 -6.931 1.016 1.00 96.69 203 ARG A O 1
ATOM 1619 N N . LEU A 1 204 ? -12.220 -5.899 -0.767 1.00 97.19 204 LEU A N 1
ATOM 1620 C CA . LEU A 1 204 ? -11.236 -4.817 -0.859 1.00 97.19 204 LEU A CA 1
ATOM 1621 C C . LEU A 1 204 ? -11.954 -3.467 -0.804 1.00 97.19 204 LEU A C 1
ATOM 1623 O O . LEU A 1 204 ? -12.739 -3.143 -1.693 1.00 97.19 204 LEU A O 1
ATOM 1627 N N . VAL A 1 205 ? -11.656 -2.651 0.208 1.00 96.88 205 VAL A N 1
ATOM 1628 C CA . VAL A 1 205 ? -12.169 -1.278 0.287 1.00 96.88 205 VAL A CA 1
ATOM 1629 C C . VAL A 1 205 ? -11.158 -0.314 -0.315 1.00 96.88 205 VAL A C 1
ATOM 1631 O O . VAL A 1 205 ? -10.018 -0.199 0.137 1.00 96.88 205 VAL A O 1
ATOM 1634 N N . VAL A 1 206 ? -11.591 0.418 -1.333 1.00 95.38 206 VAL A N 1
ATOM 1635 C CA . VAL A 1 206 ? -10.777 1.412 -2.025 1.00 95.38 206 VAL A CA 1
ATOM 1636 C C . VAL A 1 206 ? -11.230 2.814 -1.606 1.00 95.38 206 VAL A C 1
ATOM 1638 O O . VAL A 1 206 ? -12.316 3.274 -1.963 1.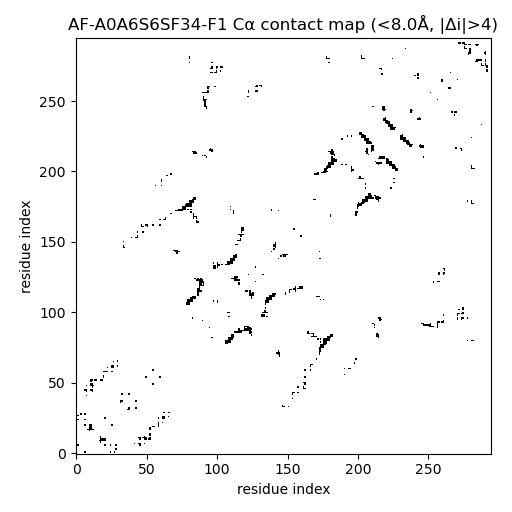00 95.38 206 VAL A O 1
ATOM 1641 N N . VAL A 1 207 ? -10.381 3.520 -0.860 1.00 94.94 207 VAL A N 1
ATOM 1642 C CA . VAL A 1 207 ? -10.646 4.859 -0.317 1.00 94.94 207 VAL A CA 1
ATOM 1643 C C . VAL A 1 207 ? -10.222 5.930 -1.321 1.00 94.94 207 VAL A C 1
ATOM 1645 O O . VAL A 1 207 ? -9.032 6.164 -1.563 1.00 94.94 207 VAL A O 1
ATOM 1648 N N . LYS A 1 208 ? -11.203 6.620 -1.907 1.00 92.00 208 LYS A N 1
ATOM 1649 C CA . LYS A 1 208 ? -10.975 7.743 -2.822 1.00 92.00 208 LYS A CA 1
ATOM 1650 C C . LYS A 1 208 ? -10.904 9.052 -2.062 1.00 92.00 208 LYS A C 1
ATOM 1652 O O . LYS A 1 208 ? -11.872 9.467 -1.427 1.00 92.00 208 LYS A O 1
ATOM 1657 N N . GLY A 1 209 ? -9.779 9.745 -2.215 1.00 85.12 209 GLY A N 1
ATOM 1658 C CA . GLY A 1 209 ? -9.537 11.003 -1.510 1.00 85.12 209 GLY A CA 1
ATOM 1659 C C . GLY A 1 209 ? -9.084 10.810 -0.063 1.00 85.12 209 GLY A C 1
ATOM 1660 O O . GLY A 1 209 ? -9.122 11.778 0.697 1.00 85.12 209 GLY A O 1
ATOM 1661 N N . GLY A 1 210 ? -8.641 9.597 0.286 1.00 82.06 210 GLY A N 1
ATOM 1662 C CA . GLY A 1 210 ? -7.969 9.312 1.548 1.00 82.06 210 GLY A CA 1
ATOM 1663 C C . GLY A 1 210 ? -6.702 10.148 1.730 1.00 82.06 210 GLY A C 1
ATOM 1664 O O . GLY A 1 210 ? -6.171 10.757 0.787 1.00 82.06 210 GLY A O 1
ATOM 1665 N N . ASP A 1 211 ? -6.238 10.209 2.969 1.00 89.06 211 ASP A N 1
ATOM 1666 C CA . ASP A 1 211 ? -5.141 11.069 3.376 1.00 89.06 211 ASP A CA 1
ATOM 1667 C C . ASP A 1 211 ? -3.884 10.770 2.557 1.00 89.06 211 ASP A C 1
ATOM 1669 O O . ASP A 1 211 ? -3.439 9.630 2.492 1.00 89.06 211 ASP A O 1
ATOM 1673 N N . GLU A 1 212 ? -3.304 11.766 1.890 1.00 88.69 212 GLU A N 1
ATOM 1674 C CA . GLU A 1 212 ? -2.049 11.593 1.146 1.00 88.69 212 GLU A CA 1
ATOM 1675 C C . GLU A 1 212 ? -2.037 10.501 0.042 1.00 88.69 212 GLU A C 1
ATOM 1677 O O . GLU A 1 212 ? -0.965 10.155 -0.474 1.00 88.69 212 GLU A O 1
ATOM 1682 N N . GLY A 1 213 ? -3.209 9.993 -0.366 1.00 87.31 213 GLY A N 1
ATOM 1683 C CA . GLY A 1 213 ? -3.342 8.838 -1.265 1.00 87.31 213 GLY A CA 1
ATOM 1684 C C . GLY A 1 213 ? -3.174 7.477 -0.584 1.00 87.31 213 GLY A C 1
ATOM 1685 O O . GLY A 1 213 ? -2.952 6.475 -1.266 1.00 87.31 213 GLY A O 1
ATOM 1686 N N . SER A 1 214 ? -3.243 7.460 0.743 1.00 92.19 214 SER A N 1
ATOM 1687 C CA . SER A 1 214 ? -3.310 6.287 1.613 1.00 92.19 214 SER A CA 1
ATOM 1688 C C . SER A 1 214 ? -4.768 6.023 2.036 1.00 92.19 214 SER A C 1
ATOM 1690 O O . SER A 1 214 ? -5.623 6.880 1.792 1.00 92.19 214 SER A O 1
ATOM 1692 N N . PRO A 1 215 ? -5.090 4.841 2.590 1.00 95.69 215 PRO A N 1
ATOM 1693 C CA . PRO A 1 215 ? -6.467 4.494 2.949 1.00 95.69 215 PRO A CA 1
ATOM 1694 C C . PRO A 1 215 ? -7.003 5.214 4.197 1.00 95.69 215 PRO A C 1
ATOM 1696 O O . PRO A 1 215 ? -8.178 5.060 4.510 1.00 95.69 215 PRO A O 1
ATOM 1699 N N . ASP A 1 216 ? -6.187 5.998 4.907 1.00 97.44 216 ASP A N 1
ATOM 1700 C CA . ASP A 1 216 ? -6.637 6.695 6.114 1.00 97.44 216 ASP A CA 1
ATOM 1701 C C . ASP A 1 216 ? -7.720 7.744 5.803 1.00 97.44 216 ASP A C 1
ATOM 1703 O O . ASP A 1 216 ? -7.600 8.547 4.868 1.00 97.44 216 ASP A O 1
ATOM 1707 N N . ILE A 1 217 ? -8.758 7.789 6.636 1.00 97.69 217 ILE A N 1
ATOM 1708 C CA . ILE A 1 217 ? -9.805 8.810 6.580 1.00 97.69 217 ILE A CA 1
ATOM 1709 C C . ILE A 1 217 ? -9.338 10.005 7.416 1.00 97.69 217 ILE A C 1
ATOM 1711 O O . ILE A 1 217 ? -9.296 9.910 8.636 1.00 97.69 217 ILE A O 1
ATOM 1715 N N . SER A 1 218 ? -8.998 11.126 6.769 1.00 96.38 218 SER A N 1
ATOM 1716 C CA . SER A 1 218 ? -8.677 12.413 7.428 1.00 96.38 218 SER A CA 1
ATOM 1717 C C . SER A 1 218 ? -9.639 13.555 7.072 1.00 96.38 218 SER A C 1
ATOM 1719 O O . SER A 1 218 ? -9.545 14.652 7.624 1.00 96.38 218 SER A O 1
ATOM 1721 N N . LYS A 1 219 ? -10.545 13.301 6.124 1.00 95.94 219 LYS A N 1
ATOM 1722 C CA . LYS A 1 219 ? -11.589 14.195 5.608 1.00 95.94 219 LYS A CA 1
ATOM 1723 C C . LYS A 1 219 ? -12.707 13.364 4.978 1.00 95.94 219 LYS A C 1
ATOM 1725 O O . LYS A 1 219 ? -12.504 12.180 4.706 1.00 95.94 219 LYS A O 1
ATOM 1730 N N . SER A 1 220 ? -13.833 14.004 4.672 1.00 96.69 220 SER A N 1
ATOM 1731 C CA . SER A 1 220 ? -14.935 13.407 3.909 1.00 96.69 220 SER A CA 1
ATOM 1732 C C . SER A 1 220 ? -14.431 12.824 2.582 1.00 96.69 220 SER A C 1
ATOM 1734 O O . SER A 1 220 ? -13.625 13.441 1.874 1.00 96.69 220 SER A O 1
ATOM 1736 N N . CYS A 1 221 ? -14.858 11.604 2.274 1.00 95.25 221 CYS A N 1
ATOM 1737 C CA . CYS A 1 221 ? -14.302 10.790 1.199 1.00 95.25 221 CYS A CA 1
ATOM 1738 C C . CYS A 1 221 ? -15.352 9.825 0.628 1.00 95.25 221 CYS A C 1
ATOM 1740 O O . CYS A 1 221 ? -16.511 9.816 1.042 1.00 95.25 221 CYS A O 1
ATOM 1742 N N . LYS A 1 222 ? -14.956 9.023 -0.364 1.00 94.88 222 LYS A N 1
ATOM 1743 C CA . LYS A 1 222 ? -15.797 7.949 -0.902 1.00 94.88 222 LYS A CA 1
ATOM 1744 C C . LYS A 1 222 ? -15.090 6.611 -0.738 1.00 94.88 222 LYS A C 1
ATOM 1746 O O . LYS A 1 222 ? -13.917 6.493 -1.097 1.00 94.88 222 LYS A O 1
ATOM 1751 N N . LEU A 1 223 ? -15.812 5.621 -0.234 1.00 95.50 223 LEU A N 1
ATOM 1752 C CA . LEU A 1 223 ? -15.359 4.244 -0.096 1.00 95.50 223 LEU A CA 1
ATOM 1753 C C . LEU A 1 223 ? -16.001 3.425 -1.214 1.00 95.50 223 LEU A C 1
ATOM 1755 O O . LEU A 1 223 ? -17.221 3.442 -1.366 1.00 95.50 223 LEU A O 1
ATOM 1759 N N . PHE A 1 224 ? -15.189 2.734 -2.005 1.00 94.94 224 PHE A N 1
ATOM 1760 C CA . PHE A 1 224 ? -15.663 1.725 -2.950 1.00 94.94 224 PHE A CA 1
ATOM 1761 C C . PHE A 1 224 ? -15.416 0.358 -2.328 1.00 94.94 224 PHE A C 1
ATOM 1763 O O . PHE A 1 224 ? -14.261 -0.007 -2.113 1.00 94.94 224 PHE A O 1
ATOM 1770 N N . ILE A 1 225 ? -16.479 -0.369 -2.010 1.00 96.19 225 ILE A N 1
ATOM 1771 C CA . ILE A 1 225 ? -16.402 -1.700 -1.430 1.00 96.19 225 ILE A CA 1
ATOM 1772 C C . ILE A 1 225 ? -16.510 -2.679 -2.591 1.00 96.19 225 ILE A C 1
ATOM 1774 O O . ILE A 1 225 ? -17.559 -2.789 -3.223 1.00 96.19 225 ILE A O 1
ATOM 1778 N N . LEU A 1 226 ? -15.388 -3.324 -2.898 1.00 95.06 226 LEU A N 1
ATOM 1779 C CA . LEU A 1 226 ? -15.293 -4.349 -3.926 1.00 95.06 226 LEU A CA 1
ATOM 1780 C C . LEU A 1 226 ? -15.429 -5.698 -3.234 1.00 95.06 226 LEU A C 1
ATOM 1782 O O . LEU A 1 226 ? -14.549 -6.071 -2.453 1.00 95.06 226 LEU A O 1
ATOM 1786 N N . ASP A 1 227 ? -16.527 -6.394 -3.486 1.00 94.06 227 ASP A N 1
ATOM 1787 C CA . ASP A 1 227 ? -16.901 -7.612 -2.766 1.00 94.06 227 ASP A CA 1
ATOM 1788 C C . ASP A 1 227 ? -17.014 -8.799 -3.728 1.00 94.06 227 ASP A C 1
ATOM 1790 O O . ASP A 1 227 ? -17.163 -8.636 -4.939 1.00 94.06 227 ASP A O 1
ATOM 1794 N N . GLU A 1 228 ? -16.920 -10.016 -3.204 1.00 90.50 228 GLU A N 1
ATOM 1795 C CA . GLU A 1 228 ? -17.212 -11.225 -3.970 1.00 90.50 228 GLU A CA 1
ATOM 1796 C C . GLU A 1 228 ? -18.692 -11.366 -4.331 1.00 90.50 228 GLU A C 1
ATOM 1798 O O . GLU A 1 228 ? -18.996 -11.873 -5.409 1.00 90.50 228 GLU A O 1
ATOM 1803 N N . GLU A 1 229 ? -19.595 -10.903 -3.461 1.00 89.38 229 GLU A N 1
ATOM 1804 C CA . GLU A 1 229 ? -21.035 -11.026 -3.668 1.00 89.38 229 GLU A CA 1
ATOM 1805 C C . GLU A 1 229 ? -21.571 -9.852 -4.483 1.00 89.38 229 GLU A C 1
ATOM 1807 O O . GLU A 1 229 ? -22.208 -10.029 -5.525 1.00 89.38 229 GLU A O 1
ATOM 1812 N N . LYS A 1 230 ? -21.331 -8.632 -3.991 1.00 90.88 230 LYS A N 1
ATOM 1813 C CA . LYS A 1 230 ? -21.851 -7.414 -4.603 1.00 90.88 230 LYS A CA 1
ATOM 1814 C C . LYS A 1 230 ? -21.058 -6.182 -4.196 1.00 90.88 230 LYS A C 1
ATOM 1816 O O . LYS A 1 230 ? -20.981 -5.835 -3.021 1.00 90.88 230 LYS A O 1
ATOM 1821 N N . ASP A 1 231 ? -20.587 -5.453 -5.200 1.00 93.75 231 ASP A N 1
ATOM 1822 C CA . ASP A 1 231 ? -19.995 -4.137 -5.002 1.00 93.75 231 ASP A CA 1
ATOM 1823 C C . ASP A 1 231 ? -21.022 -3.119 -4.492 1.00 93.75 231 ASP A C 1
ATOM 1825 O O . ASP A 1 231 ? -22.153 -3.031 -4.986 1.00 93.75 231 ASP A O 1
ATOM 1829 N N . PHE A 1 232 ? -20.588 -2.262 -3.573 1.00 94.88 232 PHE A N 1
ATOM 1830 C CA . PHE A 1 232 ? -21.346 -1.095 -3.136 1.00 94.88 232 PHE A CA 1
ATOM 1831 C C . PHE A 1 232 ? -20.415 0.062 -2.781 1.00 94.88 232 PHE A C 1
ATOM 1833 O O . PHE A 1 232 ? -19.203 -0.092 -2.642 1.00 94.88 232 PHE A O 1
ATOM 1840 N N . ASP A 1 233 ? -20.985 1.256 -2.666 1.00 95.19 233 ASP A N 1
ATOM 1841 C CA . ASP A 1 233 ? -20.230 2.471 -2.407 1.00 95.19 233 ASP A CA 1
ATOM 1842 C C . ASP A 1 233 ? -20.787 3.164 -1.156 1.00 95.19 233 ASP A C 1
ATOM 1844 O O . ASP A 1 233 ? -22.002 3.259 -0.989 1.00 95.19 233 ASP A O 1
ATOM 1848 N N . ILE A 1 234 ? -19.907 3.733 -0.331 1.00 96.19 234 ILE A N 1
ATOM 1849 C CA . ILE A 1 234 ? -20.281 4.601 0.792 1.00 96.19 234 ILE A CA 1
ATOM 1850 C C . ILE A 1 234 ? -19.744 6.005 0.515 1.00 96.19 234 ILE A C 1
ATOM 1852 O O . ILE A 1 234 ? -18.546 6.198 0.288 1.00 96.19 234 ILE A O 1
ATOM 1856 N N . VAL A 1 235 ? -20.627 7.003 0.538 1.00 96.44 235 VAL A N 1
ATOM 1857 C CA . VAL A 1 235 ? -20.233 8.417 0.569 1.00 96.44 235 VAL A CA 1
ATOM 1858 C C . VAL A 1 235 ? -20.158 8.835 2.029 1.00 96.44 235 VAL A C 1
ATOM 1860 O O . VAL A 1 235 ? -21.162 8.804 2.732 1.00 96.44 235 VAL A O 1
ATOM 1863 N N . LEU A 1 236 ? -18.961 9.192 2.482 1.00 96.94 236 LEU A N 1
ATOM 1864 C CA . LEU A 1 236 ? -18.688 9.487 3.879 1.00 96.94 236 LEU A CA 1
ATOM 1865 C C . LEU A 1 236 ? -18.506 10.990 4.074 1.00 96.94 236 LEU A C 1
ATOM 1867 O O . LEU A 1 236 ? -17.510 11.552 3.612 1.00 96.94 236 LEU A O 1
ATOM 1871 N N . ASP A 1 237 ? -19.422 11.617 4.810 1.00 97.25 237 ASP A N 1
ATOM 1872 C CA . ASP A 1 237 ? -19.182 12.928 5.407 1.00 97.25 237 ASP A CA 1
ATOM 1873 C C . ASP A 1 237 ? -18.770 12.761 6.871 1.00 97.25 237 ASP A C 1
ATOM 1875 O O . ASP A 1 237 ? -19.549 12.294 7.698 1.00 97.25 237 ASP A O 1
ATOM 1879 N N . ILE A 1 238 ? -17.534 13.134 7.210 1.00 97.50 238 ILE A N 1
ATOM 1880 C CA . ILE A 1 238 ? -17.037 12.989 8.586 1.00 97.50 238 ILE A CA 1
ATOM 1881 C C . ILE A 1 238 ? -17.748 13.939 9.563 1.00 97.50 238 ILE A C 1
ATOM 1883 O O . ILE A 1 238 ? -17.747 13.699 10.770 1.00 97.50 238 ILE A O 1
ATOM 1887 N N . LYS A 1 239 ? -18.413 14.985 9.051 1.00 97.31 239 LYS A N 1
ATOM 1888 C CA . LYS A 1 239 ? -19.217 15.905 9.863 1.00 97.31 239 LYS A CA 1
ATOM 1889 C C . LYS A 1 239 ? -20.441 15.233 10.479 1.00 97.31 239 LYS A C 1
ATOM 1891 O O . LYS A 1 239 ? -20.835 15.630 11.572 1.00 97.31 239 LYS A O 1
ATOM 1896 N N . ASP A 1 240 ? -20.973 14.181 9.853 1.00 97.12 240 ASP A N 1
ATOM 1897 C CA . ASP A 1 240 ? -22.073 13.376 10.406 1.00 97.12 240 ASP A CA 1
ATOM 1898 C C . ASP A 1 240 ? -21.704 12.723 11.748 1.00 97.12 240 ASP A C 1
ATOM 1900 O O . ASP A 1 240 ? -22.580 12.364 12.530 1.00 97.12 240 ASP A O 1
ATOM 1904 N N . PHE A 1 241 ? -20.406 12.586 12.026 1.00 97.94 241 PHE A N 1
ATOM 1905 C CA . PHE A 1 241 ? -19.857 12.012 13.253 1.00 97.94 241 PHE A CA 1
ATOM 1906 C C . PHE A 1 241 ? -19.385 13.096 14.240 1.00 97.94 241 PHE A C 1
ATOM 1908 O O . PHE A 1 241 ? -18.826 12.792 15.296 1.00 97.94 241 PHE A O 1
ATOM 1915 N N . GLY A 1 242 ? -19.593 14.376 13.904 1.00 97.50 242 GLY A N 1
ATOM 1916 C CA . GLY A 1 242 ? -19.103 15.516 14.674 1.00 97.50 242 GLY A CA 1
ATOM 1917 C C . GLY A 1 242 ? -17.577 15.588 14.715 1.00 97.50 242 GLY A C 1
ATOM 1918 O O . GLY A 1 242 ? -17.028 15.863 15.783 1.00 97.50 242 GLY A O 1
ATOM 1919 N N . ILE A 1 243 ? -16.921 15.279 13.589 1.00 97.75 243 ILE A N 1
ATOM 1920 C CA . ILE A 1 243 ? -15.463 15.258 13.431 1.00 97.75 243 ILE A CA 1
ATOM 1921 C C . ILE A 1 243 ? -15.029 16.376 12.483 1.00 97.75 243 ILE A C 1
ATOM 1923 O O . ILE A 1 243 ? -15.602 16.559 11.404 1.00 97.75 243 ILE A O 1
ATOM 1927 N N . GLU A 1 244 ? -13.972 17.091 12.860 1.00 95.94 244 GLU A N 1
ATOM 1928 C CA . GLU A 1 244 ? -13.323 18.070 11.993 1.00 95.94 244 GLU A CA 1
ATOM 1929 C C . GLU A 1 244 ? -12.225 17.429 11.134 1.00 95.94 244 GLU A C 1
ATOM 1931 O O . GLU A 1 244 ? -11.496 16.531 11.554 1.00 95.94 244 GLU A O 1
ATOM 1936 N N . SER A 1 245 ? -12.098 17.897 9.891 1.00 95.69 245 SER A N 1
ATOM 1937 C CA . SER A 1 245 ? -11.066 17.413 8.971 1.00 95.69 245 SER A CA 1
ATOM 1938 C C . SER A 1 245 ? -9.680 17.855 9.429 1.00 95.69 245 SER A C 1
ATOM 1940 O O . SER A 1 245 ? -9.408 19.050 9.492 1.00 95.69 245 SER A O 1
ATOM 1942 N N . ILE A 1 246 ? -8.761 16.900 9.568 1.00 94.81 246 ILE A N 1
ATOM 1943 C CA . ILE A 1 246 ? -7.328 17.167 9.789 1.00 94.81 246 ILE A CA 1
ATOM 1944 C C . ILE A 1 246 ? -6.520 17.168 8.479 1.00 94.81 246 ILE A C 1
ATOM 1946 O O . ILE A 1 246 ? -5.287 17.196 8.479 1.00 94.81 246 ILE A O 1
ATOM 1950 N N . SER A 1 247 ? -7.189 17.079 7.324 1.00 91.88 247 SER A N 1
ATOM 1951 C CA . SER A 1 247 ? -6.513 17.122 6.028 1.00 91.88 247 SER A CA 1
ATOM 1952 C C . SER A 1 247 ? -5.817 18.467 5.823 1.00 91.88 247 SER A C 1
ATOM 1954 O O . SER A 1 247 ? -6.451 19.518 5.817 1.00 91.88 247 SER A O 1
ATOM 1956 N N . THR A 1 248 ? -4.507 18.419 5.596 1.00 90.62 248 THR A N 1
ATOM 1957 C CA . THR A 1 248 ? -3.678 19.603 5.360 1.00 90.62 248 THR A CA 1
ATOM 1958 C C . THR A 1 248 ? -2.830 19.442 4.096 1.00 90.62 248 THR A C 1
ATOM 1960 O O . THR A 1 248 ? -2.668 18.342 3.548 1.00 90.62 248 THR A O 1
ATOM 1963 N N . ARG A 1 249 ? -2.316 20.565 3.586 1.00 89.69 249 ARG A N 1
ATOM 1964 C CA . ARG A 1 249 ? -1.263 20.598 2.560 1.00 89.69 249 ARG A CA 1
ATOM 1965 C C . ARG A 1 249 ? 0.131 20.751 3.161 1.00 89.69 249 ARG A C 1
ATOM 1967 O O . ARG A 1 249 ? 1.095 20.446 2.463 1.00 89.69 249 ARG A O 1
ATOM 1974 N N . GLU A 1 250 ? 0.215 21.179 4.415 1.00 93.19 250 GLU A N 1
ATOM 1975 C CA . GLU A 1 250 ? 1.467 21.412 5.123 1.00 93.19 250 GLU A CA 1
ATOM 1976 C C . GLU A 1 250 ? 2.115 20.091 5.519 1.00 93.19 250 GLU A C 1
ATOM 1978 O O . GLU A 1 250 ? 1.456 19.171 6.015 1.00 93.19 250 GLU A O 1
ATOM 1983 N N . SER A 1 251 ? 3.415 20.008 5.260 1.00 94.50 251 SER A N 1
ATOM 1984 C CA . SER A 1 251 ? 4.237 18.886 5.684 1.00 94.50 251 SER A CA 1
ATOM 1985 C C . SER A 1 251 ? 4.738 19.121 7.106 1.00 94.50 251 SER A C 1
ATOM 1987 O O . SER A 1 251 ? 5.086 20.242 7.462 1.00 94.50 251 SER A O 1
ATOM 1989 N N . LYS A 1 252 ? 4.803 18.047 7.880 1.00 95.12 252 LYS A N 1
ATOM 1990 C CA . LYS A 1 252 ? 5.372 17.957 9.220 1.00 95.12 252 LYS A CA 1
ATOM 1991 C C . LYS A 1 252 ? 6.724 17.252 9.166 1.00 95.12 252 LYS A C 1
ATOM 1993 O O . LYS A 1 252 ? 7.020 16.529 8.207 1.00 95.12 252 LYS A O 1
ATOM 1998 N N . THR A 1 253 ? 7.538 17.434 10.196 1.00 95.31 253 THR A N 1
ATOM 1999 C CA . THR A 1 253 ? 8.754 16.642 10.393 1.00 95.31 253 THR A CA 1
ATOM 2000 C C . THR A 1 253 ? 8.403 1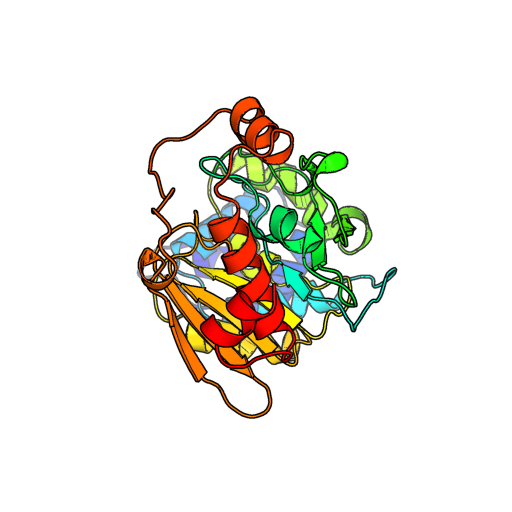5.187 10.716 1.00 95.31 253 THR A C 1
ATOM 2002 O O . THR A 1 253 ? 7.266 14.848 11.065 1.00 95.31 253 THR A O 1
ATOM 2005 N N . LYS A 1 254 ? 9.384 14.286 10.596 1.00 95.00 254 LYS A N 1
ATOM 2006 C CA . LYS A 1 254 ? 9.177 12.874 10.946 1.00 95.00 254 LYS A CA 1
ATOM 2007 C C . LYS A 1 254 ? 8.885 12.725 12.438 1.00 95.00 254 LYS A C 1
ATOM 2009 O O . LYS A 1 254 ? 8.023 11.936 12.812 1.00 95.00 254 LYS A O 1
ATOM 2014 N N . GLU A 1 255 ? 9.561 13.521 13.259 1.00 95.38 255 GLU A N 1
ATOM 2015 C CA . GLU A 1 255 ? 9.417 13.572 14.711 1.00 95.38 255 GLU A CA 1
ATOM 2016 C C . GLU A 1 255 ? 8.010 14.025 15.110 1.00 95.38 255 GLU A C 1
ATOM 2018 O O . GLU A 1 255 ? 7.396 13.417 15.983 1.00 95.38 255 GLU A O 1
ATOM 2023 N N . GLU A 1 256 ? 7.461 15.037 14.432 1.00 95.44 256 GLU A N 1
ATOM 2024 C CA . GLU A 1 256 ? 6.086 15.493 14.649 1.00 95.44 256 GLU A CA 1
ATOM 2025 C C . GLU A 1 256 ? 5.068 14.392 14.322 1.00 95.44 256 GLU A C 1
ATOM 2027 O O . GLU A 1 256 ? 4.166 14.131 15.114 1.00 95.44 256 GLU A O 1
ATOM 2032 N N . ILE A 1 257 ? 5.220 13.696 13.190 1.00 95.25 257 ILE A N 1
ATOM 2033 C CA . ILE A 1 257 ? 4.305 12.608 12.796 1.00 95.25 257 ILE A CA 1
ATOM 2034 C C . ILE A 1 257 ? 4.400 11.421 13.758 1.00 95.25 257 ILE A C 1
ATOM 2036 O O . ILE A 1 257 ? 3.376 10.842 14.122 1.00 95.25 257 ILE A O 1
ATOM 2040 N N . ILE A 1 258 ? 5.613 11.064 14.181 1.00 95.44 258 ILE A N 1
ATOM 2041 C CA . ILE A 1 258 ? 5.851 10.013 15.174 1.00 95.44 258 ILE A CA 1
ATOM 2042 C C . ILE A 1 258 ? 5.214 10.387 16.519 1.00 95.44 258 ILE A C 1
ATOM 2044 O O . ILE A 1 258 ? 4.487 9.577 17.091 1.00 95.44 258 ILE A O 1
ATOM 2048 N N . SER A 1 259 ? 5.403 11.628 16.974 1.00 95.19 259 SER A N 1
ATOM 2049 C CA . SER A 1 259 ? 4.812 12.166 18.206 1.00 95.19 259 SER A CA 1
ATOM 2050 C C . SER A 1 259 ? 3.280 12.088 18.206 1.00 95.19 259 SER A C 1
ATOM 2052 O O . SER A 1 259 ? 2.674 11.732 19.218 1.00 95.19 259 SER A O 1
ATOM 2054 N N . LEU A 1 260 ? 2.630 12.335 17.062 1.00 94.75 260 LEU A N 1
ATOM 2055 C CA . LEU A 1 260 ? 1.174 12.191 16.932 1.00 94.75 260 LEU A CA 1
ATOM 2056 C C . LEU A 1 260 ? 0.683 10.750 17.146 1.00 94.75 260 LEU A C 1
ATOM 2058 O O . LEU A 1 260 ? -0.465 10.565 17.544 1.00 94.75 260 LEU A O 1
ATOM 2062 N N . MET A 1 261 ? 1.524 9.739 16.903 1.00 94.56 261 MET A N 1
ATOM 2063 C CA . MET A 1 261 ? 1.173 8.329 17.115 1.00 94.56 261 MET A CA 1
ATOM 2064 C C . MET A 1 261 ? 1.389 7.857 18.557 1.00 94.56 261 MET A C 1
ATOM 2066 O O . MET A 1 261 ? 0.779 6.870 18.954 1.00 94.56 261 MET A O 1
ATOM 2070 N N . THR A 1 262 ? 2.224 8.541 19.343 1.00 90.25 262 THR A N 1
ATOM 2071 C CA . THR A 1 262 ? 2.537 8.142 20.729 1.00 90.25 262 THR A CA 1
ATOM 2072 C C . THR A 1 262 ? 1.794 8.963 21.778 1.00 90.25 262 THR A C 1
ATOM 2074 O O . THR A 1 262 ? 1.543 8.468 22.871 1.00 90.25 262 THR A O 1
ATOM 2077 N N . ASN A 1 263 ? 1.431 10.210 21.465 1.00 84.38 263 ASN A N 1
ATOM 2078 C CA . ASN A 1 263 ? 0.936 11.167 22.460 1.00 84.38 263 ASN A CA 1
ATOM 2079 C C . ASN A 1 263 ? -0.595 11.320 22.490 1.00 84.38 263 ASN A C 1
ATOM 2081 O O . ASN A 1 263 ? -1.091 12.214 23.164 1.00 84.38 263 ASN A O 1
ATOM 2085 N N . ASN A 1 264 ? -1.351 10.477 21.772 1.00 70.56 264 ASN A N 1
ATOM 2086 C CA . ASN A 1 264 ? -2.827 10.493 21.723 1.00 70.56 264 ASN A CA 1
ATOM 2087 C C . ASN A 1 264 ? -3.458 11.868 21.401 1.00 70.56 264 ASN A C 1
ATOM 2089 O O . ASN A 1 264 ? -4.588 12.146 21.787 1.00 70.56 264 ASN A O 1
ATOM 2093 N N . ASN A 1 265 ? -2.758 12.721 20.648 1.00 83.38 265 ASN A N 1
ATOM 2094 C CA . ASN A 1 265 ? -3.218 14.072 20.293 1.00 83.38 265 ASN A CA 1
ATOM 2095 C C . ASN A 1 265 ? -4.136 14.108 19.054 1.00 83.38 265 ASN A C 1
ATOM 2097 O O . ASN A 1 265 ? -4.263 15.143 18.401 1.00 83.38 265 ASN A O 1
ATOM 2101 N N . ILE A 1 266 ? -4.740 12.979 18.687 1.00 92.56 266 ILE A N 1
ATOM 2102 C CA . ILE A 1 266 ? -5.682 12.884 17.568 1.00 92.56 266 ILE A CA 1
ATOM 2103 C C . ILE A 1 266 ? -7.079 12.684 18.144 1.00 92.56 266 ILE A C 1
ATOM 2105 O O . ILE A 1 266 ? -7.242 11.903 19.077 1.00 92.56 266 ILE A O 1
ATOM 2109 N N . ASP A 1 267 ? -8.074 13.371 17.576 1.00 95.19 267 ASP A N 1
ATOM 2110 C CA . ASP A 1 267 ? -9.476 13.207 17.966 1.00 95.19 267 ASP A CA 1
ATOM 2111 C C . ASP A 1 267 ? -9.860 11.720 17.955 1.00 95.19 267 ASP A C 1
ATOM 2113 O O . ASP A 1 267 ? -9.810 11.042 16.925 1.00 95.19 267 ASP A O 1
ATOM 2117 N N . GLU A 1 268 ? -10.255 11.212 19.119 1.00 96.12 268 GLU A N 1
ATOM 2118 C CA . GLU A 1 268 ? -10.596 9.810 19.308 1.00 96.12 268 GLU A CA 1
ATOM 2119 C C . GLU A 1 268 ? -11.775 9.387 18.419 1.00 96.12 268 GLU A C 1
ATOM 2121 O O . GLU A 1 268 ? -11.816 8.250 17.947 1.00 96.12 268 GLU A O 1
ATOM 2126 N N . LYS A 1 269 ? -12.696 10.308 18.104 1.00 97.88 269 LYS A N 1
ATOM 2127 C CA . LYS A 1 269 ? -13.782 10.056 17.149 1.00 97.88 269 LYS A CA 1
ATOM 2128 C C . LYS A 1 269 ? -13.241 9.757 15.752 1.00 97.88 269 LYS A C 1
ATOM 2130 O O . LYS A 1 269 ? -13.730 8.855 15.076 1.00 97.88 269 LYS A O 1
ATOM 2135 N N . LEU A 1 270 ? -12.191 10.454 15.320 1.00 97.94 270 LEU A N 1
ATOM 2136 C CA . LEU A 1 270 ? -11.542 10.191 14.035 1.00 97.94 270 LEU A CA 1
ATOM 2137 C C . LEU A 1 270 ? -10.860 8.818 14.014 1.00 97.94 270 LEU A C 1
ATOM 2139 O O . LEU A 1 270 ? -10.923 8.110 13.003 1.00 97.94 270 LEU A O 1
ATOM 2143 N N . ILE A 1 271 ? -10.252 8.413 15.131 1.00 97.81 271 ILE A N 1
ATOM 2144 C CA . ILE A 1 271 ? -9.673 7.072 15.278 1.00 97.81 271 ILE A CA 1
ATOM 2145 C C . ILE A 1 271 ? -10.770 5.999 15.226 1.00 97.81 271 ILE A C 1
ATOM 2147 O O . ILE A 1 271 ? -10.635 5.031 14.476 1.00 97.81 271 ILE A O 1
ATOM 2151 N N . LYS A 1 272 ? -11.897 6.197 15.925 1.00 98.25 272 LYS A N 1
ATOM 2152 C CA . LYS A 1 272 ? -13.071 5.307 15.853 1.00 98.25 272 LYS A CA 1
ATOM 2153 C C . LYS A 1 272 ? -13.656 5.211 14.444 1.00 98.25 272 LYS A C 1
ATOM 2155 O O . LYS A 1 272 ? -14.009 4.120 13.997 1.00 98.25 272 LYS A O 1
ATOM 2160 N N . LEU A 1 273 ? -13.705 6.310 13.693 1.00 98.62 273 LEU A N 1
ATOM 2161 C CA . LEU A 1 273 ? -14.170 6.289 12.303 1.00 98.62 273 LEU A CA 1
ATOM 2162 C C . LEU A 1 273 ? -13.245 5.467 11.393 1.00 98.62 273 LEU A C 1
ATOM 2164 O O . LEU A 1 273 ? -13.715 4.696 10.557 1.00 98.62 273 LEU A O 1
ATOM 2168 N N . ASN A 1 274 ? -11.931 5.559 11.596 1.00 98.56 274 ASN A N 1
ATOM 2169 C CA . ASN A 1 274 ? -10.964 4.706 10.901 1.00 98.56 274 ASN A CA 1
ATOM 2170 C C . ASN A 1 274 ? -11.089 3.226 11.317 1.00 98.56 274 ASN A C 1
ATOM 2172 O O . ASN A 1 274 ? -10.953 2.342 10.474 1.00 98.56 274 ASN A O 1
ATOM 2176 N N . ALA A 1 275 ? -11.429 2.933 12.575 1.00 98.56 275 ALA A N 1
ATOM 2177 C CA . ALA A 1 275 ? -11.728 1.568 13.015 1.00 98.56 275 ALA A CA 1
ATOM 2178 C C . ALA A 1 275 ? -13.016 1.032 12.370 1.00 98.56 275 ALA A C 1
ATOM 2180 O O . ALA A 1 275 ? -13.074 -0.124 11.961 1.00 98.56 275 ALA A O 1
ATOM 2181 N N . SER A 1 276 ? -14.017 1.894 12.191 1.00 98.62 276 SER A N 1
ATOM 2182 C CA . SER A 1 276 ? -15.271 1.561 11.505 1.00 98.62 276 SER A CA 1
ATOM 2183 C C . SER A 1 276 ? -15.020 1.143 10.054 1.00 98.62 276 SER A C 1
ATOM 2185 O O . SER A 1 276 ? -15.584 0.157 9.595 1.00 98.62 276 SER A O 1
ATOM 2187 N N . LEU A 1 277 ? -14.099 1.814 9.351 1.00 98.62 277 LEU A N 1
ATOM 2188 C CA . LEU A 1 277 ? -13.647 1.399 8.016 1.00 98.62 277 LEU A CA 1
ATOM 2189 C C . LEU A 1 277 ? -13.049 -0.022 8.016 1.00 98.62 277 LEU A C 1
ATOM 2191 O O . LEU A 1 277 ? -13.339 -0.807 7.115 1.00 98.62 277 LEU A O 1
ATOM 2195 N N . LEU A 1 278 ? -12.251 -0.382 9.025 1.00 98.56 278 LEU A N 1
ATOM 2196 C CA . LEU A 1 278 ? -11.697 -1.737 9.162 1.00 98.56 278 LEU A CA 1
ATOM 2197 C C . LEU A 1 278 ? -12.803 -2.779 9.432 1.00 98.56 278 LEU A C 1
ATOM 2199 O O . LEU A 1 278 ? -12.762 -3.895 8.910 1.00 98.56 278 LEU A O 1
ATOM 2203 N N . LEU A 1 279 ? -13.840 -2.412 10.188 1.00 98.06 279 LEU A N 1
ATOM 2204 C CA . LEU A 1 279 ? -15.012 -3.265 10.401 1.00 98.06 279 LEU A CA 1
ATOM 2205 C C . LEU A 1 279 ? -15.840 -3.471 9.117 1.00 98.06 279 LEU A C 1
ATOM 2207 O O . LEU A 1 279 ? -16.243 -4.601 8.841 1.00 98.06 279 LEU A O 1
ATOM 2211 N N . ILE A 1 280 ? -16.010 -2.429 8.293 1.00 98.19 280 ILE A N 1
ATOM 2212 C CA . ILE A 1 280 ? -16.610 -2.549 6.951 1.00 98.19 280 ILE A CA 1
ATOM 2213 C C . ILE A 1 280 ? -15.780 -3.484 6.066 1.00 98.19 280 ILE A C 1
ATOM 2215 O O . ILE A 1 280 ? -16.319 -4.376 5.408 1.00 98.19 280 ILE A O 1
ATOM 2219 N N . ALA A 1 281 ? -14.454 -3.309 6.058 1.00 97.81 281 ALA A N 1
ATOM 2220 C CA . ALA A 1 281 ? -13.554 -4.121 5.244 1.00 97.81 281 ALA A CA 1
ATOM 2221 C C . ALA A 1 281 ? -13.607 -5.611 5.610 1.00 97.81 281 ALA A C 1
ATOM 2223 O O . ALA A 1 281 ? -13.492 -6.455 4.729 1.00 97.81 281 ALA A O 1
ATOM 2224 N N . SER A 1 282 ? -13.831 -5.930 6.886 1.00 96.75 282 SER A N 1
ATOM 2225 C CA . SER A 1 282 ? -13.897 -7.303 7.403 1.00 96.75 282 SER A CA 1
ATOM 2226 C C . SER A 1 282 ? -15.278 -7.959 7.342 1.00 96.75 282 SER A C 1
ATOM 2228 O O . SER A 1 282 ? -15.484 -8.987 7.983 1.00 96.75 282 SER A O 1
ATOM 2230 N N . LYS A 1 283 ? -16.231 -7.371 6.603 1.00 95.50 283 LYS A N 1
ATOM 2231 C CA . LYS A 1 283 ? -17.624 -7.847 6.496 1.00 95.50 283 LYS A CA 1
ATOM 2232 C C . LYS A 1 283 ? -18.376 -7.924 7.836 1.00 95.50 283 LYS A C 1
ATOM 2234 O O . LYS A 1 283 ? -19.415 -8.570 7.917 1.00 95.50 283 LYS A O 1
ATOM 2239 N N . LYS A 1 284 ? -17.883 -7.272 8.900 1.00 95.75 284 LYS A N 1
ATOM 2240 C CA . LYS A 1 284 ? -18.588 -7.232 10.195 1.00 95.75 284 LYS A CA 1
ATOM 2241 C C . LYS A 1 284 ? -19.803 -6.303 10.161 1.00 95.75 284 LYS A C 1
ATOM 2243 O O . LYS A 1 284 ? -20.737 -6.513 10.925 1.00 95.75 284 LYS A O 1
ATOM 2248 N N . TYR A 1 285 ? -19.766 -5.296 9.291 1.00 96.81 285 TYR A N 1
ATOM 2249 C CA . TYR A 1 285 ? -20.844 -4.346 9.037 1.00 96.81 285 TYR A C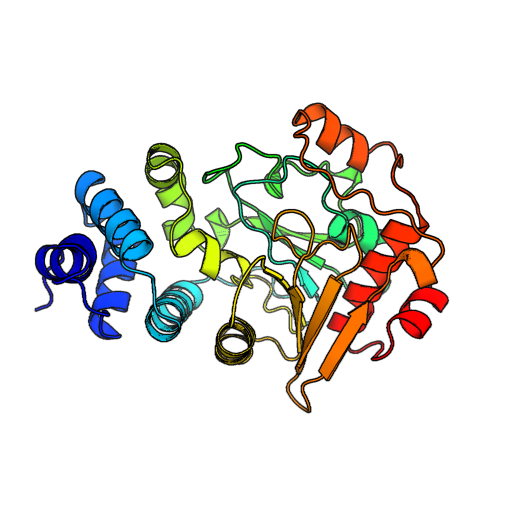A 1
ATOM 2250 C C . TYR A 1 285 ? -20.836 -3.956 7.555 1.00 96.81 285 TYR A C 1
ATOM 2252 O O . TYR A 1 285 ? -19.784 -4.002 6.911 1.00 96.81 285 TYR A O 1
ATOM 2260 N N . ASP A 1 286 ? -21.982 -3.504 7.050 1.00 95.69 286 ASP A N 1
ATOM 2261 C CA . ASP A 1 286 ? -22.102 -2.883 5.722 1.00 95.69 286 ASP A CA 1
ATOM 2262 C C . ASP A 1 286 ? -22.497 -1.395 5.799 1.00 95.69 286 ASP A C 1
ATOM 2264 O O . ASP A 1 286 ? -22.315 -0.659 4.829 1.00 95.69 286 ASP A O 1
ATOM 2268 N N . ASP A 1 287 ? -22.950 -0.923 6.968 1.00 96.88 287 ASP A N 1
ATOM 2269 C CA . ASP A 1 287 ? -23.189 0.492 7.261 1.00 96.88 287 ASP A CA 1
ATOM 2270 C C . ASP A 1 287 ? -22.119 1.059 8.207 1.00 96.88 287 ASP A C 1
ATOM 2272 O O . ASP A 1 287 ? -21.815 0.512 9.272 1.00 96.88 287 ASP A O 1
ATOM 2276 N N . ILE A 1 288 ? -21.514 2.181 7.808 1.00 97.94 288 ILE A N 1
ATOM 2277 C CA . ILE A 1 288 ? -20.395 2.775 8.550 1.00 97.94 288 ILE A CA 1
ATOM 2278 C C . ILE A 1 288 ? -20.837 3.456 9.853 1.00 97.94 288 ILE A C 1
ATOM 2280 O O . ILE A 1 288 ? -20.034 3.550 10.780 1.00 97.94 288 ILE A O 1
ATOM 2284 N N . LYS A 1 289 ? -22.093 3.916 9.958 1.00 97.94 289 LYS A N 1
ATOM 2285 C CA . LYS A 1 289 ? -22.635 4.514 11.188 1.00 97.94 289 LYS A CA 1
ATOM 2286 C C . LYS A 1 289 ? -22.919 3.430 12.223 1.00 97.94 289 LYS A C 1
ATOM 2288 O O . LYS A 1 289 ? -22.580 3.616 13.389 1.00 97.94 289 LYS A O 1
ATOM 2293 N N . GLU A 1 290 ? -23.463 2.289 11.809 1.00 98.38 290 GLU A N 1
ATOM 2294 C CA . GLU A 1 290 ? -23.624 1.115 12.676 1.00 98.38 290 GLU A CA 1
ATOM 2295 C C . GLU A 1 290 ? -22.275 0.608 13.194 1.00 98.38 290 GLU A C 1
ATOM 2297 O O . GLU A 1 290 ? -22.106 0.436 14.403 1.00 98.38 290 GLU A O 1
ATOM 2302 N N . ALA A 1 291 ? -21.287 0.467 12.301 1.00 98.00 291 ALA A N 1
ATOM 2303 C CA . ALA A 1 291 ? -19.929 0.088 12.680 1.00 98.00 291 ALA A CA 1
ATOM 2304 C C . ALA A 1 291 ? -19.340 1.056 13.720 1.00 98.00 291 ALA A C 1
ATOM 2306 O O . ALA A 1 291 ? -18.801 0.615 14.734 1.00 98.00 291 ALA A O 1
ATOM 2307 N N . TYR A 1 292 ? -19.494 2.366 13.506 1.00 98.50 292 TYR A N 1
ATOM 2308 C CA . TYR A 1 292 ? -19.016 3.405 14.419 1.00 98.50 292 TYR A CA 1
ATOM 2309 C C . TYR A 1 292 ? -19.684 3.359 15.791 1.00 98.50 292 TYR A C 1
ATOM 2311 O O .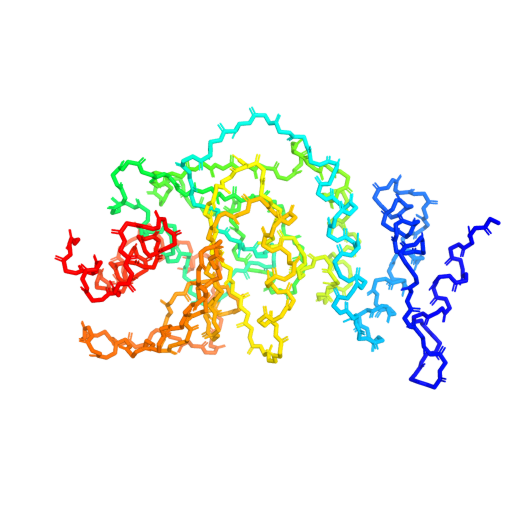 TYR A 1 292 ? -19.002 3.453 16.809 1.00 98.50 292 TYR A O 1
ATOM 2319 N N . ASN A 1 293 ? -21.003 3.179 15.832 1.00 97.88 293 ASN A N 1
ATOM 2320 C CA . ASN A 1 293 ? -21.763 3.127 17.080 1.00 97.88 293 ASN A CA 1
ATOM 2321 C C . ASN A 1 293 ? -21.465 1.868 17.912 1.00 97.88 293 ASN A C 1
ATOM 2323 O O . ASN A 1 293 ? -21.783 1.835 19.099 1.00 97.88 293 ASN A O 1
ATOM 2327 N N . SER A 1 294 ? -20.858 0.839 17.311 1.00 96.94 294 SER A N 1
ATOM 2328 C CA . SER A 1 294 ? -20.465 -0.393 18.004 1.00 96.94 294 SER A CA 1
ATOM 2329 C C . SER A 1 294 ? -19.147 -0.300 18.794 1.00 96.94 294 SER A C 1
ATOM 2331 O O . SER A 1 294 ? -18.808 -1.243 19.517 1.00 96.94 294 SER A O 1
ATOM 2333 N N . LEU A 1 295 ? -18.406 0.809 18.647 1.00 95.38 295 LEU A N 1
ATOM 2334 C CA . LEU A 1 295 ? -17.050 1.030 19.173 1.00 95.38 295 LEU A CA 1
ATOM 2335 C C . LEU A 1 295 ? -16.983 1.971 20.382 1.00 95.38 295 LEU A C 1
ATOM 2337 O O . LEU A 1 295 ? -17.725 2.975 20.452 1.00 95.38 295 LEU A O 1
#

Solvent-accessible surface area (backbone atoms only — not comparable to full-atom values): 15811 Å² total; per-residue (Å²): 131,93,51,68,69,60,57,33,44,30,23,52,62,42,92,91,56,40,52,87,67,52,65,70,54,37,42,50,49,52,50,38,57,44,68,62,75,58,55,70,70,57,50,50,49,32,46,52,18,37,48,74,59,56,74,49,66,64,49,51,46,41,42,39,57,54,54,59,76,60,54,49,73,81,68,72,38,49,73,22,35,31,50,23,55,55,41,22,27,46,40,66,60,56,66,41,51,47,60,11,24,66,76,45,84,90,46,32,38,34,37,66,23,51,72,73,26,37,60,61,84,30,46,24,70,62,67,58,58,76,91,34,58,38,53,58,45,83,40,52,37,59,76,29,38,35,52,61,51,73,43,31,66,64,40,41,75,62,50,49,72,39,67,62,61,65,48,54,30,56,65,55,63,30,52,20,29,12,26,36,28,28,37,73,75,81,87,49,66,65,48,52,56,71,39,32,63,82,48,48,31,54,21,36,30,41,21,41,56,18,43,99,38,26,46,32,65,34,49,59,33,36,39,39,39,42,43,77,89,63,69,51,73,48,82,43,60,44,60,85,74,76,44,81,65,73,69,70,90,63,74,52,56,61,65,56,39,51,44,49,54,72,65,71,78,56,65,62,66,51,31,44,49,29,29,13,52,54,35,42,30,65,69,76,32,92,48,62,66,62,34,36,73,75,107

Secondary structure (DSSP, 8-state):
---HHHHHHHHHS-TTT--PPPHHHHHHHHHHHHTT-S-HHHHHHHHHHHHHH---HHHHHHHHHHHHTT---SS--SSEEEEE--TT-BSSS--HHHHHGGG-SS-EEEEEE----SSS--B-GGGS-GGG-SSEEEEEHHHHHHHHHTTHHHHHHT-S--HHHHHGGG--TT--SEEEEEE-SSSHHHHHHHHHTTTT-SEEEEE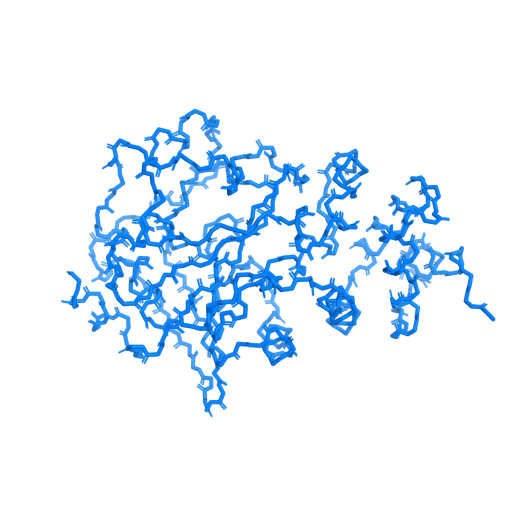ET-GGGSS--SSSEEEEEEESS--EEEEE-GGGGT------S----HHHHHHHHHS--S-HHHHHHHHHHHHHHTTS-S-HHHHHHT-

InterPro domains:
  IPR000312 Glycosyl transferase, family 3 [PF00591] (144-293)
  IPR005940 Anthranilate phosphoribosyl transferase [PTHR43285] (144-292)
  IPR017459 Glycosyl transferase family 3, N-terminal domain [PF02885] (6-65)
  IPR035902 Nucleoside phosphorylase/phosphoribosyltransferase catalytic domain superfamily [G3DSA:3.40.1030.10] (131-295)
  IPR035902 Nucleoside phosphorylase/phosphoribosyltransferase catalytic domain superfamily [SSF52418] (142-293)
  IPR036320 Glycosyl transferase family 3, N-terminal domain superfamily [SSF47648] (8-71)

Nearest PDB structures (foldseek):
  5noe-assembly2_D  TM=7.273E-01  e=1.362E-15  Thermococcus kodakarensis KOD1
  1khd-assembly1_D  TM=7.900E-01  e=9.074E-15  Pectobacterium carotovorum
  1kgz-assembly1_B  TM=7.452E-01  e=5.409E-15  Pectobacterium carotovorum
  1khd-assembly2_B  TM=7.236E-01  e=1.209E-14  Pectobacterium carotovorum
  1kgz-assembly1_A  TM=7.183E-01  e=7.183E-14  Pectobacterium carotovorum